Protein AF-A0A920U1N0-F1 (afdb_monomer)

Radius of gyration: 25.12 Å; Cα contacts (8 Å, |Δi|>4): 602; chains: 1; bounding box: 65×50×68 Å

Structure (mmCIF, N/CA/C/O backbone):
data_AF-A0A920U1N0-F1
#
_entry.id   AF-A0A920U1N0-F1
#
loop_
_atom_site.group_PDB
_atom_site.id
_atom_site.type_symbol
_atom_site.label_atom_id
_atom_site.label_alt_id
_atom_site.label_comp_id
_atom_site.label_asym_id
_atom_site.label_entity_id
_atom_site.label_seq_id
_atom_site.pdbx_PDB_ins_code
_atom_site.Cartn_x
_atom_site.Cartn_y
_atom_site.Cartn_z
_atom_site.occupancy
_atom_site.B_iso_or_equiv
_atom_site.auth_seq_id
_atom_site.auth_comp_id
_atom_site.auth_asym_id
_atom_site.auth_atom_id
_atom_site.pdbx_PDB_model_num
ATOM 1 N N . MET A 1 1 ? 31.551 3.836 5.271 1.00 22.98 1 MET A N 1
ATOM 2 C CA . MET A 1 1 ? 32.116 3.873 3.907 1.00 22.98 1 MET A CA 1
ATOM 3 C C . MET A 1 1 ? 30.976 4.252 2.974 1.00 22.98 1 MET A C 1
ATOM 5 O O . MET A 1 1 ? 30.045 3.476 2.859 1.00 22.98 1 MET A O 1
ATOM 9 N N . TYR A 1 2 ? 31.049 5.491 2.478 1.00 21.56 2 TYR A N 1
ATOM 10 C CA . TYR A 1 2 ? 30.170 6.267 1.584 1.00 21.56 2 TYR A CA 1
ATOM 11 C C . TYR A 1 2 ? 28.655 6.415 1.884 1.00 21.56 2 TYR A C 1
ATOM 13 O O . TYR A 1 2 ? 27.907 5.448 1.787 1.00 21.56 2 TYR A O 1
ATOM 21 N N . PRO A 1 3 ? 28.189 7.649 2.184 1.00 22.28 3 PRO A N 1
ATOM 22 C CA . PRO A 1 3 ? 26.777 8.017 2.223 1.00 22.28 3 PRO A CA 1
ATOM 23 C C . PRO A 1 3 ? 26.287 8.399 0.814 1.00 22.28 3 PRO A C 1
ATOM 25 O O . PRO A 1 3 ? 26.924 9.191 0.126 1.00 22.28 3 PRO A O 1
ATOM 28 N N . LEU A 1 4 ? 25.145 7.862 0.383 1.00 23.69 4 LEU A N 1
ATOM 29 C CA . LEU A 1 4 ? 24.446 8.288 -0.837 1.00 23.69 4 LEU A CA 1
ATOM 30 C C . LEU A 1 4 ? 23.406 9.359 -0.477 1.00 23.69 4 LEU A C 1
ATOM 32 O O . LEU A 1 4 ? 22.205 9.113 -0.466 1.00 23.69 4 LEU A O 1
ATOM 36 N N . TRP A 1 5 ? 23.903 10.552 -0.157 1.00 25.41 5 TRP A N 1
ATOM 37 C CA . TRP A 1 5 ? 23.148 11.803 -0.158 1.00 25.41 5 TRP A CA 1
ATOM 38 C C . TRP A 1 5 ? 23.970 12.796 -0.974 1.00 25.41 5 TRP A C 1
ATOM 40 O O . TRP A 1 5 ? 24.979 13.273 -0.477 1.00 25.41 5 TRP A O 1
ATOM 50 N N . ASP A 1 6 ? 23.607 12.968 -2.248 1.00 27.75 6 ASP A N 1
ATOM 51 C CA . ASP A 1 6 ? 23.764 14.197 -3.044 1.00 27.75 6 ASP A CA 1
ATOM 52 C C . ASP A 1 6 ? 23.535 13.885 -4.532 1.00 27.75 6 ASP A C 1
ATOM 54 O O . ASP A 1 6 ? 24.409 13.394 -5.244 1.00 27.75 6 ASP A O 1
ATOM 58 N N . MET A 1 7 ? 22.338 14.202 -5.032 1.00 25.94 7 MET A N 1
ATOM 59 C CA . MET A 1 7 ? 22.139 14.513 -6.449 1.00 25.94 7 MET A CA 1
ATOM 60 C C . MET A 1 7 ? 21.289 15.785 -6.562 1.00 25.94 7 MET A C 1
ATOM 62 O O . MET A 1 7 ? 20.195 15.832 -5.994 1.00 25.94 7 MET A O 1
ATOM 66 N N . PRO A 1 8 ? 21.751 16.817 -7.290 1.00 27.88 8 PRO A N 1
ATOM 67 C CA . PRO A 1 8 ? 21.021 18.063 -7.437 1.00 27.88 8 PRO A CA 1
ATOM 68 C C . PRO A 1 8 ? 19.911 17.945 -8.494 1.00 27.88 8 PRO A C 1
ATOM 70 O O . PRO A 1 8 ? 20.132 17.475 -9.607 1.00 27.88 8 PRO A O 1
ATOM 73 N N . LEU A 1 9 ? 18.730 18.448 -8.122 1.00 30.92 9 LEU A N 1
ATOM 74 C CA . LEU A 1 9 ? 17.694 19.048 -8.974 1.00 30.92 9 LEU A CA 1
ATOM 75 C C . LEU A 1 9 ? 17.160 18.208 -10.153 1.00 30.92 9 LEU A C 1
ATOM 77 O O . LEU A 1 9 ? 17.501 18.431 -11.312 1.00 30.92 9 LEU A O 1
ATOM 81 N N . CYS A 1 10 ? 16.152 17.377 -9.871 1.00 23.39 10 CYS A N 1
ATOM 82 C CA . CYS A 1 10 ? 15.079 17.107 -10.830 1.00 23.39 10 CYS A CA 1
ATOM 83 C C . CYS A 1 10 ? 13.791 17.750 -10.293 1.00 23.39 10 CYS A C 1
ATOM 85 O O . CYS A 1 10 ? 13.162 17.237 -9.369 1.00 23.39 10 CYS A O 1
ATOM 87 N N . SER A 1 11 ? 13.435 18.927 -10.808 1.00 23.97 11 SER A N 1
ATOM 88 C CA . SER A 1 11 ? 12.196 19.615 -10.449 1.00 23.97 11 SER A CA 1
ATOM 89 C C . SER A 1 11 ? 11.047 19.099 -11.314 1.00 23.97 11 SER A C 1
ATOM 91 O O . SER A 1 11 ? 10.898 19.457 -12.482 1.00 23.97 11 SER A O 1
ATOM 93 N N . ILE A 1 12 ? 10.195 18.260 -10.726 1.00 25.44 12 ILE A N 1
ATOM 94 C CA . ILE A 1 12 ? 8.864 17.986 -11.271 1.00 25.44 12 ILE A CA 1
ATOM 95 C C . ILE A 1 12 ? 8.019 19.237 -11.001 1.00 25.44 12 ILE A C 1
ATOM 97 O O . ILE A 1 12 ? 7.708 19.553 -9.853 1.00 25.44 12 ILE A O 1
ATOM 101 N N . ARG A 1 13 ? 7.681 19.994 -12.053 1.00 23.70 13 ARG A N 1
ATOM 102 C CA . ARG A 1 13 ? 6.724 21.104 -11.953 1.00 23.70 13 ARG A CA 1
ATOM 103 C C . ARG A 1 13 ? 5.315 20.534 -11.794 1.00 23.70 13 ARG A C 1
ATOM 105 O O . ARG A 1 13 ? 4.748 20.029 -12.759 1.00 23.70 13 ARG A O 1
ATOM 112 N N . TYR A 1 14 ? 4.744 20.664 -10.603 1.00 30.42 14 TYR A N 1
ATOM 113 C CA . TYR A 1 14 ? 3.292 20.641 -10.429 1.00 30.42 14 TYR A CA 1
ATOM 114 C C . TYR A 1 14 ? 2.694 21.947 -10.981 1.00 30.42 14 TYR A C 1
ATOM 116 O O . TYR A 1 14 ? 3.357 22.990 -10.910 1.00 30.42 14 TYR A O 1
ATOM 124 N N . PRO A 1 15 ? 1.461 21.941 -11.517 1.00 27.47 15 PRO A N 1
ATOM 125 C CA . PRO A 1 15 ? 0.737 23.178 -11.764 1.00 27.47 15 PRO A CA 1
ATOM 126 C C . PRO A 1 15 ? 0.539 23.885 -10.415 1.00 27.47 15 PRO A C 1
ATOM 128 O O . PRO A 1 15 ? -0.141 23.369 -9.539 1.00 27.47 15 PRO A O 1
ATOM 131 N N . ASN A 1 16 ? 1.177 25.047 -10.272 1.00 30.03 16 ASN A N 1
ATOM 132 C CA . ASN A 1 16 ? 1.065 26.013 -9.178 1.00 30.03 16 ASN A CA 1
ATOM 133 C C . ASN A 1 16 ? 1.380 25.515 -7.749 1.00 30.03 16 ASN A C 1
ATOM 135 O O . ASN A 1 16 ? 0.519 25.055 -7.010 1.00 30.03 16 ASN A O 1
ATOM 139 N N . GLY A 1 17 ? 2.610 25.803 -7.306 1.00 36.56 17 GLY A N 1
ATOM 140 C CA . GLY A 1 17 ? 2.783 26.523 -6.039 1.00 36.56 17 GLY A CA 1
ATOM 141 C C . GLY A 1 17 ? 2.987 25.753 -4.734 1.00 36.56 17 GLY A C 1
ATOM 142 O O . GLY A 1 17 ? 2.888 26.397 -3.702 1.00 36.56 17 GLY A O 1
ATOM 143 N N . ASN A 1 18 ? 3.330 24.460 -4.727 1.00 30.20 18 ASN A N 1
ATOM 144 C CA . ASN A 1 18 ? 3.700 23.765 -3.483 1.00 30.20 18 ASN A CA 1
ATOM 145 C C . ASN A 1 18 ? 5.052 23.049 -3.603 1.00 30.20 18 ASN A C 1
ATOM 147 O O . ASN A 1 18 ? 5.227 22.147 -4.422 1.00 30.20 18 ASN A O 1
ATOM 151 N N . VAL A 1 19 ? 6.011 23.462 -2.772 1.00 30.30 19 VAL A N 1
ATOM 152 C CA . VAL A 1 19 ? 7.320 22.818 -2.604 1.00 30.30 19 VAL A CA 1
ATOM 153 C C . VAL A 1 19 ? 7.201 21.882 -1.400 1.00 30.30 19 VAL A C 1
ATOM 155 O O . VAL A 1 19 ? 7.137 22.346 -0.266 1.00 30.30 19 VAL A O 1
ATOM 158 N N . ALA A 1 20 ? 7.103 20.572 -1.634 1.00 30.69 20 ALA A N 1
ATOM 159 C CA . ALA A 1 20 ? 7.048 19.580 -0.561 1.00 30.69 20 ALA A CA 1
ATOM 160 C C . ALA A 1 20 ? 8.470 19.224 -0.101 1.00 30.69 20 ALA A C 1
ATOM 162 O O . ALA A 1 20 ? 9.272 18.704 -0.879 1.00 30.69 20 ALA A O 1
ATOM 163 N N . GLY A 1 21 ? 8.776 19.532 1.160 1.00 26.77 21 GLY A N 1
ATOM 164 C CA . GLY A 1 21 ? 9.970 19.064 1.857 1.00 26.77 21 GLY A CA 1
ATOM 165 C C . GLY A 1 21 ? 9.864 17.589 2.260 1.00 26.77 21 GLY A C 1
ATOM 166 O O . GLY A 1 21 ? 8.771 17.065 2.438 1.00 26.77 21 GLY A O 1
ATOM 167 N N . THR A 1 22 ? 11.033 16.948 2.348 1.00 25.17 22 THR A N 1
ATOM 168 C CA . THR A 1 22 ? 11.394 15.755 3.144 1.00 25.17 22 THR A CA 1
ATOM 169 C C . THR A 1 22 ? 10.305 14.706 3.430 1.00 25.17 22 THR A C 1
ATOM 171 O O . THR A 1 22 ? 9.415 14.898 4.253 1.00 25.17 22 THR A O 1
ATOM 174 N N . TRP A 1 23 ? 10.459 13.532 2.810 1.00 25.02 23 TRP A N 1
ATOM 175 C CA . TRP A 1 23 ? 9.644 12.333 3.020 1.00 25.02 23 TRP A CA 1
ATOM 176 C C . TRP A 1 23 ? 9.827 11.735 4.425 1.00 25.02 23 TRP A C 1
ATOM 178 O O . TRP A 1 23 ? 10.652 10.845 4.626 1.00 25.02 23 TRP A O 1
ATOM 188 N N . GLU A 1 24 ? 9.009 12.165 5.382 1.00 25.23 24 GLU A N 1
ATOM 189 C CA . GLU A 1 24 ? 8.676 11.359 6.559 1.00 25.23 24 GLU A CA 1
ATOM 190 C C . GLU A 1 24 ? 7.444 10.494 6.257 1.00 25.23 24 GLU A C 1
ATOM 192 O O . GLU A 1 24 ? 6.467 10.936 5.646 1.00 25.23 24 GLU A O 1
ATOM 197 N N . GLN A 1 25 ? 7.526 9.216 6.631 1.00 29.45 25 GLN A N 1
ATOM 198 C CA . GLN A 1 25 ? 6.531 8.184 6.348 1.00 29.45 25 GLN A CA 1
ATOM 199 C C . GLN A 1 25 ? 5.195 8.478 7.043 1.00 29.45 25 GLN A C 1
ATOM 201 O O . GLN A 1 25 ? 4.987 8.087 8.189 1.00 29.45 25 GLN A O 1
ATOM 206 N N . HIS A 1 26 ? 4.251 9.074 6.319 1.00 26.41 26 HIS A N 1
ATOM 207 C CA . HIS A 1 26 ? 2.882 9.259 6.791 1.00 26.41 26 HIS A CA 1
ATOM 208 C C . HIS A 1 26 ? 1.937 8.297 6.065 1.00 26.41 26 HIS A C 1
ATOM 210 O O . HIS A 1 26 ? 1.809 8.303 4.842 1.00 26.41 26 HIS A O 1
ATOM 216 N N . THR A 1 27 ? 1.293 7.425 6.838 1.00 28.77 27 THR A N 1
ATOM 217 C CA . THR A 1 27 ? 0.170 6.607 6.371 1.00 28.77 27 THR A CA 1
ATOM 218 C C . THR A 1 27 ? -1.064 7.504 6.315 1.00 28.77 27 THR A C 1
ATOM 220 O O . THR A 1 27 ? -1.407 8.113 7.324 1.00 28.77 27 THR A O 1
ATOM 223 N N . ILE A 1 28 ? -1.723 7.611 5.159 1.00 27.20 28 ILE A N 1
ATOM 224 C CA . ILE A 1 28 ? -2.967 8.381 5.040 1.00 27.20 28 ILE A CA 1
ATOM 225 C C . ILE A 1 28 ? -4.114 7.520 5.582 1.00 27.20 28 ILE A C 1
ATOM 227 O O . ILE A 1 28 ? -4.428 6.460 5.036 1.00 27.20 28 ILE A O 1
ATOM 231 N N . VAL A 1 29 ? -4.737 7.980 6.665 1.00 32.91 29 VAL A N 1
ATOM 232 C CA . VAL A 1 29 ? -6.047 7.490 7.107 1.00 32.91 29 VAL A CA 1
ATOM 233 C C . VAL A 1 29 ? -7.075 8.167 6.206 1.00 32.91 29 VAL A C 1
ATOM 235 O O . VAL A 1 29 ? -7.223 9.387 6.242 1.00 32.91 29 VAL A O 1
ATOM 238 N N . VAL A 1 30 ? -7.727 7.395 5.338 1.00 32.94 30 VAL A N 1
ATOM 239 C CA . VAL A 1 30 ? -8.771 7.908 4.442 1.00 32.94 30 VAL A CA 1
ATOM 240 C C . VAL A 1 30 ? -10.109 7.535 5.057 1.00 32.94 30 VAL A C 1
ATOM 242 O O . VAL A 1 30 ? -10.365 6.366 5.339 1.00 32.94 30 VAL A O 1
ATOM 245 N N . GLN A 1 31 ? -10.954 8.536 5.275 1.00 39.22 31 GLN A N 1
ATOM 246 C CA . GLN A 1 31 ? -12.307 8.325 5.765 1.00 39.22 31 GLN A CA 1
ATOM 247 C C . GLN A 1 31 ? -13.154 7.649 4.683 1.00 39.22 31 GLN A C 1
ATOM 249 O O . GLN A 1 31 ? -13.202 8.105 3.540 1.00 39.22 31 GLN A O 1
ATOM 254 N N . ALA A 1 32 ? -13.841 6.582 5.066 1.00 40.16 32 ALA A N 1
ATOM 255 C CA . ALA A 1 32 ? -14.986 6.076 4.336 1.00 40.16 32 ALA A CA 1
ATOM 256 C C . ALA A 1 32 ? -16.206 6.908 4.773 1.00 40.16 32 ALA A C 1
ATOM 258 O O . ALA A 1 32 ? -16.481 6.998 5.964 1.00 40.16 32 ALA A O 1
ATOM 259 N N . GLN A 1 33 ? -16.867 7.589 3.837 1.00 38.50 33 GLN A N 1
ATOM 260 C CA . GLN A 1 33 ? -18.173 8.215 4.064 1.00 38.50 33 GLN A CA 1
ATOM 261 C C . GLN A 1 33 ? -19.115 7.711 2.974 1.00 38.50 33 GLN A C 1
ATOM 263 O O . GLN A 1 33 ? -18.921 8.008 1.788 1.00 38.50 33 GLN A O 1
ATOM 268 N N . ALA A 1 34 ? -20.123 6.941 3.369 1.00 38.28 34 ALA A N 1
ATOM 269 C CA . ALA A 1 34 ? -21.241 6.600 2.507 1.00 38.28 34 ALA A CA 1
ATOM 270 C C . ALA A 1 34 ? -21.983 7.878 2.070 1.00 38.28 34 ALA A C 1
ATOM 272 O O . ALA A 1 34 ? -22.343 8.726 2.883 1.00 38.28 34 ALA A O 1
ATOM 273 N N . THR A 1 35 ? -22.237 8.040 0.767 1.00 36.72 35 THR A N 1
ATOM 274 C CA . THR A 1 35 ? -23.023 9.175 0.219 1.00 36.72 35 THR A CA 1
ATOM 275 C C . THR A 1 35 ? -24.509 8.840 0.049 1.00 36.72 35 THR A C 1
ATOM 277 O O . THR A 1 35 ? -25.285 9.669 -0.428 1.00 36.72 35 THR A O 1
ATOM 280 N N . HIS A 1 36 ? -24.935 7.641 0.460 1.00 39.19 36 HIS A N 1
ATOM 281 C CA . HIS A 1 36 ? -26.328 7.215 0.388 1.00 39.19 36 HIS A CA 1
ATOM 282 C C . HIS A 1 36 ? -27.056 7.533 1.697 1.00 39.19 36 HIS A C 1
ATOM 284 O O . HIS A 1 36 ? -26.961 6.824 2.693 1.00 39.19 36 HIS A O 1
ATOM 290 N N . ILE A 1 37 ? -27.798 8.642 1.667 1.00 38.28 37 ILE A N 1
ATOM 291 C CA . ILE A 1 37 ? -28.648 9.134 2.754 1.00 38.28 37 ILE A CA 1
ATOM 292 C C . ILE A 1 37 ? -29.828 8.169 2.935 1.00 38.28 37 ILE A C 1
ATOM 294 O O . ILE A 1 37 ? -30.902 8.369 2.366 1.00 38.28 37 ILE A O 1
ATOM 298 N N . ASN A 1 38 ? -29.657 7.124 3.741 1.00 36.62 38 ASN A N 1
ATOM 299 C CA . ASN A 1 38 ? -30.796 6.422 4.317 1.00 36.62 38 ASN A CA 1
ATOM 300 C C . ASN A 1 38 ? -31.249 7.209 5.552 1.00 36.62 38 ASN A C 1
ATOM 302 O O . ASN A 1 38 ? -30.518 7.330 6.529 1.00 36.62 38 ASN A O 1
ATOM 306 N N . LYS A 1 39 ? -32.457 7.786 5.485 1.00 37.16 39 LYS A N 1
ATOM 307 C CA . LYS A 1 39 ? -33.121 8.505 6.586 1.00 37.16 39 LYS A CA 1
ATOM 308 C C . LYS A 1 39 ? -33.422 7.554 7.756 1.00 37.16 39 LYS A C 1
ATOM 310 O O . LYS A 1 39 ? -34.566 7.168 7.958 1.00 37.16 39 LYS A O 1
ATOM 315 N N . TRP A 1 40 ? -32.415 7.223 8.552 1.00 38.34 40 TRP A N 1
ATOM 316 C CA . TRP A 1 40 ? -32.583 6.649 9.886 1.00 38.34 40 TRP A CA 1
ATOM 317 C C . TRP A 1 40 ? -31.934 7.593 10.887 1.00 38.34 40 TRP A C 1
ATOM 319 O O . TRP A 1 40 ? -30.893 7.318 11.468 1.00 38.34 40 TRP A O 1
ATOM 329 N N . ARG A 1 41 ? -32.553 8.766 11.047 1.00 37.84 41 ARG A N 1
ATOM 330 C CA . ARG A 1 41 ? -32.231 9.690 12.131 1.00 37.84 41 ARG A CA 1
ATOM 331 C C . ARG A 1 41 ? -32.914 9.137 13.380 1.00 37.84 41 ARG A C 1
ATOM 333 O O . ARG A 1 41 ? -34.062 9.475 13.647 1.00 37.84 41 ARG A O 1
ATOM 340 N N . ILE A 1 42 ? -32.257 8.199 14.059 1.00 41.19 42 ILE A N 1
ATOM 341 C CA . ILE A 1 42 ? -32.677 7.785 15.396 1.00 41.19 42 ILE A CA 1
ATOM 342 C C . ILE A 1 42 ? -32.257 8.917 16.332 1.00 41.19 42 ILE A C 1
ATOM 344 O O . ILE A 1 42 ? -31.087 9.274 16.426 1.00 41.19 42 ILE A O 1
ATOM 348 N N . GLU A 1 43 ? -33.254 9.554 16.929 1.00 38.88 43 GLU A N 1
ATOM 349 C CA . GLU A 1 43 ? -33.105 10.578 17.952 1.00 38.88 43 GLU A CA 1
ATOM 350 C C . GLU A 1 43 ? -32.417 9.960 19.175 1.00 38.88 43 GLU A C 1
ATOM 352 O O . GLU A 1 43 ? -33.020 9.113 19.824 1.00 38.88 43 GLU A O 1
ATOM 357 N N . ASN A 1 44 ? -31.160 10.342 19.442 1.00 38.56 44 ASN A N 1
ATOM 358 C CA . ASN A 1 44 ? -30.507 10.345 20.763 1.00 38.56 44 ASN A CA 1
ATOM 359 C C . ASN A 1 44 ? -29.105 10.998 20.693 1.00 38.56 44 ASN A C 1
ATOM 361 O O . ASN A 1 44 ? -28.104 10.408 21.078 1.00 38.56 44 ASN A O 1
ATOM 365 N N . MET A 1 45 ? -29.015 12.268 20.275 1.00 45.41 45 MET A N 1
ATOM 366 C CA . MET A 1 45 ? -27.792 13.080 20.470 1.00 45.41 45 MET A CA 1
ATOM 367 C C . MET A 1 45 ? -27.630 13.547 21.937 1.00 45.41 45 MET A C 1
ATOM 369 O O . MET A 1 45 ? -27.332 14.713 22.190 1.00 45.41 45 MET A O 1
ATOM 373 N N . ALA A 1 46 ? -27.890 12.680 22.917 1.00 38.47 46 ALA A N 1
ATOM 374 C CA . ALA A 1 46 ? -27.905 13.054 24.329 1.00 38.47 46 ALA A CA 1
ATOM 375 C C . ALA A 1 46 ? -26.579 12.687 25.029 1.00 38.47 46 ALA A C 1
ATOM 377 O O . ALA A 1 46 ? -26.256 11.515 25.208 1.00 38.47 46 ALA A O 1
ATOM 378 N N . ASP A 1 47 ? -25.850 13.726 25.447 1.00 49.56 47 ASP A N 1
ATOM 379 C CA . ASP A 1 47 ? -24.970 13.761 26.626 1.00 49.56 47 ASP A CA 1
ATOM 380 C C . ASP A 1 47 ? -23.664 12.944 26.636 1.00 49.56 47 ASP A C 1
ATOM 382 O O . ASP A 1 47 ? -23.331 12.303 27.633 1.00 49.56 47 ASP A O 1
ATOM 386 N N . ARG A 1 48 ? -22.840 13.023 25.585 1.00 61.59 48 ARG A N 1
ATOM 387 C CA . ARG A 1 48 ? -21.415 12.656 25.714 1.00 61.59 48 ARG A CA 1
ATOM 388 C C . ARG A 1 48 ? -20.537 13.892 25.597 1.00 61.59 48 ARG A C 1
ATOM 390 O O . ARG A 1 48 ? -20.408 14.469 24.519 1.00 61.59 48 ARG A O 1
ATOM 397 N N . GLU A 1 49 ? -19.934 14.298 26.714 1.00 79.75 49 GLU A N 1
ATOM 398 C CA . GLU A 1 49 ? -18.897 15.327 26.693 1.00 79.75 49 GLU A CA 1
ATOM 399 C C . GLU A 1 49 ? -17.714 14.841 25.848 1.00 79.75 49 GLU A C 1
ATOM 401 O O . GLU A 1 49 ? -17.225 13.716 25.989 1.00 79.75 49 GLU A O 1
ATOM 406 N N . SER A 1 50 ? -17.273 15.692 24.922 1.00 89.69 50 SER A N 1
ATOM 407 C CA . SER A 1 50 ? -16.082 15.412 24.127 1.00 89.69 50 SER A CA 1
ATOM 408 C C . SER A 1 50 ? -14.844 15.461 25.013 1.00 89.69 50 SER A C 1
ATOM 410 O O . SER A 1 50 ? -14.690 16.396 25.802 1.00 89.69 50 SER A O 1
ATOM 412 N N . HIS A 1 51 ? -13.930 14.504 24.846 1.00 94.12 51 HIS A N 1
ATOM 413 C CA . HIS A 1 51 ? -12.658 14.547 25.570 1.00 94.12 51 HIS A CA 1
ATOM 414 C C . HIS A 1 51 ? -11.853 15.787 25.142 1.00 94.12 51 HIS A C 1
ATOM 416 O O . HIS A 1 51 ? -11.791 16.085 23.942 1.00 94.12 51 HIS A O 1
ATOM 422 N N . PRO A 1 52 ? -11.234 16.529 26.078 1.00 95.69 52 PRO A N 1
ATOM 423 C CA . PRO A 1 52 ? -10.360 17.638 25.726 1.00 95.69 52 PRO A CA 1
ATOM 424 C C . PRO A 1 52 ? -9.107 17.104 25.023 1.00 95.69 52 PRO A C 1
ATOM 426 O O . PRO A 1 52 ? -8.465 16.186 25.522 1.00 95.69 52 PRO A O 1
ATOM 429 N N . THR A 1 53 ? -8.752 17.689 23.876 1.00 97.69 53 THR A N 1
ATOM 430 C CA . THR A 1 53 ? -7.595 17.251 23.073 1.00 97.69 53 THR A CA 1
ATOM 431 C C . THR A 1 53 ? -6.636 18.391 22.695 1.00 97.69 53 THR A C 1
ATOM 433 O O . THR A 1 53 ? -6.421 18.636 21.504 1.00 97.69 53 THR A O 1
ATOM 436 N N . PRO A 1 54 ? -6.120 19.182 23.657 1.00 97.75 54 PRO A N 1
ATOM 437 C CA . PRO A 1 54 ? -5.341 20.384 23.358 1.00 97.75 54 PRO A CA 1
ATOM 438 C C . PRO A 1 54 ? -4.086 20.120 22.514 1.00 97.75 54 PRO A C 1
ATOM 440 O O . PRO A 1 54 ? -3.819 20.900 21.604 1.00 97.75 54 PRO A O 1
ATOM 443 N N . MET A 1 55 ? -3.341 19.035 22.748 1.00 98.06 55 MET A N 1
ATOM 444 C CA . MET A 1 55 ? -2.149 18.714 21.957 1.00 98.06 55 MET A CA 1
ATOM 445 C C . MET A 1 55 ? -2.514 18.255 20.545 1.00 98.06 55 MET A C 1
ATOM 447 O O . MET A 1 55 ? -1.847 18.642 19.585 1.00 98.06 55 MET A O 1
ATOM 451 N N . LEU A 1 56 ? -3.575 17.455 20.388 1.00 97.94 56 LEU A N 1
ATOM 452 C CA . LEU A 1 56 ? -4.032 17.033 19.061 1.00 97.94 56 LEU A CA 1
ATOM 453 C C . LEU A 1 56 ? -4.619 18.187 18.243 1.00 97.94 56 LEU A C 1
ATOM 455 O O . LEU A 1 56 ? -4.496 18.165 17.020 1.00 97.94 56 LEU A O 1
ATOM 459 N N . ASN A 1 57 ? -5.212 19.202 18.881 1.00 97.88 57 ASN A N 1
ATOM 460 C CA . ASN A 1 57 ? -5.741 20.383 18.186 1.00 97.88 57 ASN A CA 1
ATOM 461 C C . ASN A 1 57 ? -4.652 21.116 17.385 1.00 97.88 57 ASN A C 1
ATOM 463 O O . ASN A 1 57 ? -4.916 21.604 16.289 1.00 97.88 57 ASN A O 1
ATOM 467 N N . GLU A 1 58 ? -3.415 21.145 17.887 1.00 97.94 58 GLU A N 1
ATOM 468 C CA . GLU A 1 58 ? -2.285 21.762 17.181 1.00 97.94 58 GLU A CA 1
ATOM 469 C C . GLU A 1 58 ? -1.991 21.066 15.838 1.00 97.94 58 GLU A C 1
ATOM 471 O O . GLU A 1 58 ? -1.553 21.708 14.881 1.00 97.94 58 GLU A O 1
ATOM 476 N N . LEU A 1 59 ? -2.295 19.766 15.725 1.00 97.50 59 LEU A N 1
ATOM 477 C CA . LEU A 1 59 ? -2.088 18.962 14.511 1.00 97.50 59 LEU A CA 1
ATOM 478 C C . LEU A 1 59 ? -3.160 19.183 13.438 1.00 97.50 59 LEU A C 1
ATOM 480 O O . LEU A 1 59 ? -3.115 18.551 12.381 1.00 97.50 59 LEU A O 1
ATOM 484 N N . GLU A 1 60 ? -4.149 20.032 13.698 1.00 97.12 60 GLU A N 1
ATOM 485 C CA . GLU A 1 60 ? -5.115 20.476 12.688 1.00 97.12 60 GLU A CA 1
ATOM 486 C C . GLU A 1 60 ? -4.601 21.670 11.884 1.00 97.12 60 GLU A C 1
ATOM 488 O O . GLU A 1 60 ? -5.149 22.001 10.833 1.00 97.12 60 GLU A O 1
ATOM 493 N N . THR A 1 61 ? -3.539 22.316 12.366 1.00 94.69 61 THR A N 1
ATOM 494 C CA . THR A 1 61 ? -2.923 23.451 11.688 1.00 94.69 61 THR A CA 1
ATOM 495 C C . THR A 1 61 ? -1.974 22.997 10.572 1.00 94.69 61 THR A C 1
ATOM 497 O O . THR A 1 61 ? -1.431 21.893 10.579 1.00 94.69 61 THR A O 1
ATOM 500 N N . GLY A 1 62 ? -1.746 23.880 9.597 1.00 95.56 62 GLY A N 1
ATOM 501 C CA . GLY A 1 62 ? -0.835 23.636 8.478 1.00 95.56 62 GLY A CA 1
ATOM 502 C C . GLY A 1 62 ? -1.517 23.122 7.201 1.00 95.56 62 GLY A C 1
ATOM 503 O O . GLY A 1 62 ? -2.729 22.926 7.161 1.00 95.56 62 GLY A O 1
ATOM 504 N N . PRO A 1 63 ? -0.749 22.966 6.107 1.00 95.62 63 PRO A N 1
ATOM 505 C CA . PRO A 1 63 ? -1.308 22.679 4.783 1.00 95.62 63 PRO A CA 1
ATOM 506 C C . PRO A 1 63 ? -1.558 21.186 4.511 1.00 95.62 63 PRO A C 1
ATOM 508 O O . PRO A 1 63 ? -2.204 20.853 3.517 1.00 95.62 63 PRO A O 1
ATOM 511 N N . TRP A 1 64 ? -1.015 20.277 5.329 1.00 94.88 64 TRP A N 1
ATOM 512 C CA . TRP A 1 64 ? -1.181 18.836 5.128 1.00 94.88 64 TRP A CA 1
ATOM 513 C C . TRP A 1 64 ? -2.547 18.365 5.653 1.00 94.88 64 TRP A C 1
ATOM 515 O O . TRP A 1 64 ? -2.946 18.803 6.731 1.00 94.88 64 TRP A O 1
ATOM 525 N N . PRO A 1 65 ? -3.264 17.457 4.957 1.00 94.06 65 PRO A N 1
ATOM 526 C CA . PRO A 1 65 ? -4.538 16.934 5.443 1.00 94.06 65 PRO A CA 1
ATOM 527 C C . PRO A 1 65 ? -4.399 16.298 6.832 1.00 94.06 65 PRO A C 1
ATOM 529 O O . PRO A 1 65 ? -3.738 15.268 6.994 1.00 94.06 65 PRO A O 1
ATOM 532 N N . SER A 1 66 ? -5.026 16.912 7.835 1.00 96.62 66 SER A N 1
ATOM 533 C CA . SER A 1 66 ? -4.927 16.453 9.218 1.00 96.62 66 SER A CA 1
ATOM 534 C C . SER A 1 66 ? -5.765 15.200 9.456 1.00 96.62 66 SER A C 1
ATOM 536 O O . SER A 1 66 ? -6.975 15.173 9.213 1.00 96.62 66 SER A O 1
ATOM 538 N N . PHE A 1 67 ? -5.127 14.162 9.997 1.00 95.88 67 PHE A N 1
ATOM 539 C CA . PHE A 1 67 ? -5.841 12.973 10.452 1.00 95.88 67 PHE A CA 1
ATOM 540 C C . PHE A 1 67 ? -6.727 13.283 11.671 1.00 95.88 67 PHE A C 1
ATOM 542 O O . PHE A 1 67 ? -7.781 12.667 11.812 1.00 95.88 67 PHE A O 1
ATOM 549 N N . VAL A 1 68 ? -6.349 14.258 12.512 1.00 97.62 68 VAL A N 1
ATOM 550 C CA . VAL A 1 68 ? -7.143 14.679 13.678 1.00 97.62 68 VAL A CA 1
ATOM 551 C C . VAL A 1 68 ? -8.466 15.272 13.216 1.00 97.62 68 VAL A C 1
ATOM 553 O O . VAL A 1 68 ? -9.512 14.826 13.680 1.00 97.62 68 VAL A O 1
ATOM 556 N N . SER A 1 69 ? -8.445 16.182 12.237 1.00 96.12 69 SER A N 1
ATOM 557 C CA . SER A 1 69 ? -9.676 16.744 11.670 1.00 96.12 69 SER A CA 1
ATOM 558 C C . SER A 1 69 ? -10.569 15.666 11.045 1.00 96.12 69 SER A C 1
ATOM 560 O O . SER A 1 69 ? -11.790 15.727 11.162 1.00 96.12 69 SER A O 1
ATOM 562 N N . GLY A 1 70 ? -9.982 14.634 10.424 1.00 94.88 70 GLY A N 1
ATOM 563 C CA . GLY A 1 70 ? -10.730 13.481 9.912 1.00 94.88 70 GLY A CA 1
ATOM 564 C C . GLY A 1 70 ? -11.434 12.669 11.008 1.00 94.88 70 GLY A C 1
ATOM 565 O O . GLY A 1 70 ? -12.610 12.340 10.862 1.00 94.88 70 GLY A O 1
ATOM 566 N N . ILE A 1 71 ? -10.748 12.376 12.119 1.00 96.56 71 ILE A N 1
ATOM 567 C CA . ILE A 1 71 ? -11.343 11.645 13.253 1.00 96.56 71 ILE A CA 1
ATOM 568 C C . ILE A 1 71 ? -12.392 12.513 13.964 1.00 96.56 71 ILE A C 1
ATOM 570 O O . ILE A 1 71 ? -13.462 12.014 14.301 1.00 96.56 71 ILE A O 1
ATOM 574 N N . LYS A 1 72 ? -12.140 13.816 14.135 1.00 96.56 72 LYS A N 1
ATOM 575 C CA . LYS A 1 72 ? -13.123 14.755 14.697 1.00 96.56 72 LYS A CA 1
ATOM 576 C C . LYS A 1 72 ? -14.377 14.853 13.845 1.00 96.56 72 LYS A C 1
ATOM 578 O O . LYS A 1 72 ? -15.469 14.804 14.386 1.00 96.56 72 LYS A O 1
ATOM 583 N N . ARG A 1 73 ? -14.252 14.868 12.516 1.00 95.06 73 ARG A N 1
ATOM 584 C CA . ARG A 1 73 ? -15.419 14.806 11.625 1.00 95.06 73 ARG A CA 1
ATOM 585 C C . ARG A 1 73 ? -16.246 13.534 11.842 1.00 95.06 73 ARG A C 1
ATOM 587 O O . ARG A 1 73 ? -17.469 13.608 11.848 1.00 95.06 73 ARG A O 1
ATOM 594 N N . LEU A 1 74 ? -15.611 12.375 12.049 1.00 93.19 74 LEU A N 1
ATOM 595 C CA . LEU A 1 74 ? -16.334 11.148 12.422 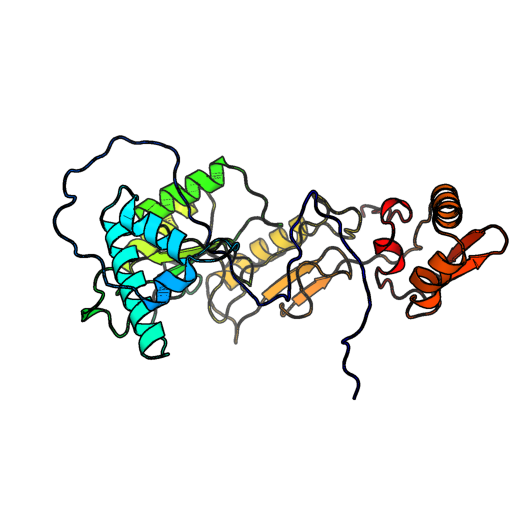1.00 93.19 74 LEU A CA 1
ATOM 596 C C . LEU A 1 74 ? -17.002 11.262 13.799 1.00 93.19 74 LEU A C 1
ATOM 598 O O . LEU A 1 74 ? -18.124 10.803 13.961 1.00 93.19 74 LEU A O 1
ATOM 602 N N . ARG A 1 75 ? -16.343 11.889 14.774 1.00 95.06 75 ARG A N 1
ATOM 603 C CA . ARG A 1 75 ? -16.916 12.146 16.102 1.00 95.06 75 ARG A CA 1
ATOM 604 C C . ARG A 1 75 ? -18.132 13.080 16.044 1.00 95.06 75 ARG A C 1
ATOM 606 O O . ARG A 1 75 ? -19.126 12.822 16.713 1.00 95.06 75 ARG A O 1
ATOM 613 N N . ASP A 1 76 ? -18.036 14.152 15.263 1.00 94.19 76 ASP A N 1
ATOM 614 C CA . ASP A 1 76 ? -18.944 15.299 15.339 1.00 94.19 76 ASP A CA 1
ATOM 615 C C . ASP A 1 76 ? -20.101 15.215 14.331 1.00 94.19 76 ASP A C 1
ATOM 617 O O . ASP A 1 76 ? -21.203 15.681 14.616 1.00 94.19 76 ASP A O 1
ATOM 621 N N . GLU A 1 77 ? -19.873 14.626 13.152 1.00 93.56 77 GLU A N 1
ATOM 622 C CA . GLU A 1 77 ? -20.813 14.694 12.022 1.00 93.56 77 GLU A CA 1
ATOM 623 C C . GLU A 1 77 ? -21.377 13.335 11.588 1.00 93.56 77 GLU A C 1
ATOM 625 O O . GLU A 1 77 ? -22.314 13.288 10.785 1.00 93.56 77 GLU A O 1
ATOM 630 N N . HIS A 1 78 ? -20.816 12.218 12.060 1.00 91.69 78 HIS A N 1
ATOM 631 C CA . HIS A 1 78 ? -21.289 10.904 11.636 1.00 91.69 78 HIS A CA 1
ATOM 632 C C . HIS A 1 78 ? -22.677 10.594 12.230 1.00 91.69 78 HIS A C 1
ATOM 634 O O . HIS A 1 78 ? -23.038 11.053 13.312 1.00 91.69 78 HIS A O 1
ATOM 640 N N . GLN A 1 79 ? -23.495 9.848 11.480 1.00 89.56 79 GLN A N 1
ATOM 641 C CA . GLN A 1 79 ? -24.917 9.641 11.797 1.00 89.56 79 GLN A CA 1
ATOM 642 C C . GLN A 1 79 ? -25.166 8.559 12.856 1.00 89.56 79 GLN A C 1
ATOM 644 O O . GLN A 1 79 ? -26.264 8.475 13.395 1.00 89.56 79 GLN A O 1
ATOM 649 N N . GLN A 1 80 ? -24.178 7.699 13.109 1.00 88.38 80 GLN A N 1
ATOM 650 C CA . GLN A 1 80 ? -24.285 6.596 14.063 1.00 88.38 80 GLN A CA 1
ATOM 651 C C . GLN A 1 80 ? -23.537 6.907 15.361 1.00 88.38 80 GLN A C 1
ATOM 653 O O . GLN A 1 80 ? -22.307 6.911 15.360 1.00 88.38 80 GLN A O 1
ATOM 658 N N . ASP A 1 81 ? -24.258 7.003 16.479 1.00 89.81 81 ASP A N 1
ATOM 659 C CA . ASP A 1 81 ? -23.692 7.311 17.804 1.00 89.81 81 ASP A CA 1
ATOM 660 C C . ASP A 1 81 ? -22.541 6.381 18.217 1.00 89.81 81 ASP A C 1
ATOM 662 O O . ASP A 1 81 ? -21.592 6.804 18.876 1.00 89.81 81 ASP A O 1
ATOM 666 N N . ARG A 1 82 ? -22.584 5.114 17.784 1.00 92.75 82 ARG A N 1
ATOM 667 C CA . ARG A 1 82 ? -21.511 4.134 18.008 1.00 92.75 82 ARG A CA 1
ATOM 668 C C . ARG A 1 82 ? -20.184 4.592 17.400 1.00 92.75 82 ARG A C 1
ATOM 670 O O . ARG A 1 82 ? -19.149 4.497 18.051 1.00 92.75 82 ARG A O 1
ATOM 677 N N . VAL A 1 83 ? -20.204 5.072 16.157 1.00 94.56 83 VAL A N 1
ATOM 678 C CA . VAL A 1 83 ? -19.006 5.572 15.465 1.00 94.56 83 VAL A CA 1
ATOM 679 C C . VAL A 1 83 ? -18.510 6.846 16.141 1.00 94.56 83 VAL A C 1
ATOM 681 O O . VAL A 1 83 ? -17.315 6.965 16.411 1.00 94.56 83 VAL A O 1
ATOM 684 N N . ASN A 1 84 ? -19.430 7.745 16.497 1.00 95.00 84 ASN A N 1
ATOM 685 C CA . ASN A 1 84 ? -19.106 9.002 17.161 1.00 95.00 84 ASN A CA 1
ATOM 686 C C . ASN A 1 84 ? -18.433 8.751 18.521 1.00 95.00 84 ASN A C 1
ATOM 688 O O . ASN A 1 84 ? -17.401 9.348 18.822 1.00 95.00 84 ASN A O 1
ATOM 692 N N . GLY A 1 85 ? -18.975 7.818 19.312 1.00 95.19 85 GLY A N 1
ATOM 693 C CA . GLY A 1 85 ? -18.429 7.399 20.604 1.00 95.19 85 GLY A CA 1
ATOM 694 C C . GLY A 1 85 ? -17.036 6.789 20.496 1.00 95.19 85 GLY A C 1
ATOM 695 O O . GLY A 1 85 ? -16.111 7.237 21.171 1.00 95.19 85 GLY A O 1
ATOM 696 N N . VAL A 1 86 ? -16.848 5.840 19.572 1.00 96.25 86 VAL A N 1
ATOM 697 C CA . VAL A 1 86 ? -15.532 5.233 19.312 1.00 96.25 86 VAL A CA 1
ATOM 698 C C . VAL A 1 86 ? -14.508 6.291 18.889 1.00 96.25 86 VAL A C 1
ATOM 700 O O . VAL A 1 86 ? -13.371 6.255 19.355 1.00 96.25 86 VAL A O 1
ATOM 703 N N . ALA A 1 87 ? -14.888 7.239 18.028 1.00 97.06 87 ALA A N 1
ATOM 704 C CA . ALA A 1 87 ? -14.007 8.323 17.598 1.00 97.06 87 ALA A CA 1
ATOM 705 C C . ALA A 1 87 ? -13.671 9.295 18.743 1.00 97.06 87 ALA A C 1
ATOM 707 O O . ALA A 1 87 ? -12.519 9.717 18.853 1.00 97.06 87 ALA A O 1
ATOM 708 N N . ASN A 1 88 ? -14.638 9.617 19.613 1.00 97.44 88 ASN A N 1
ATOM 709 C CA . ASN A 1 88 ? -14.414 10.440 20.803 1.00 97.44 88 ASN A CA 1
ATOM 710 C C . ASN A 1 88 ? -13.390 9.791 21.739 1.00 97.44 88 ASN A C 1
ATOM 712 O O . ASN A 1 88 ? -12.372 10.398 22.065 1.00 97.44 88 ASN A O 1
ATOM 716 N N . ASP A 1 89 ? -13.634 8.542 22.125 1.00 97.69 89 ASP A N 1
ATOM 717 C CA . ASP A 1 89 ? -12.787 7.802 23.059 1.00 97.69 89 ASP A CA 1
ATOM 718 C C . ASP A 1 89 ? -11.395 7.523 22.482 1.00 97.69 89 ASP A C 1
ATOM 720 O O . ASP A 1 89 ? -10.394 7.633 23.191 1.00 97.69 89 ASP A O 1
ATOM 724 N N . LEU A 1 90 ? -11.302 7.267 21.173 1.00 97.88 90 LEU A N 1
ATOM 725 C CA . LEU A 1 90 ? -10.020 7.150 20.485 1.00 97.88 90 LEU A CA 1
ATOM 726 C C . LEU A 1 90 ? -9.218 8.455 20.547 1.00 97.88 90 LEU A C 1
ATOM 728 O O . LEU A 1 90 ? -8.011 8.406 20.776 1.00 97.88 90 LEU A O 1
ATOM 732 N N . LEU A 1 91 ? -9.864 9.605 20.332 1.00 98.25 91 LEU A N 1
ATOM 733 C CA . LEU A 1 91 ? -9.224 10.917 20.439 1.00 98.25 91 LEU A CA 1
ATOM 734 C C . LEU A 1 91 ? -8.758 11.194 21.870 1.00 98.25 91 LEU A C 1
ATOM 736 O O . LEU A 1 91 ? -7.621 11.622 22.052 1.00 98.25 91 LEU A O 1
ATOM 740 N N . GLY A 1 92 ? -9.585 10.889 22.872 1.00 97.94 92 GLY A N 1
ATOM 741 C CA . GLY A 1 92 ? -9.216 11.021 24.283 1.00 97.94 92 GLY A CA 1
ATOM 742 C C . GLY A 1 92 ? -8.021 10.141 24.659 1.00 97.94 92 GLY A C 1
ATOM 743 O O . GLY A 1 92 ? -7.052 10.617 25.250 1.00 97.94 92 GLY A O 1
ATOM 744 N N . GLN A 1 93 ? -8.026 8.873 24.243 1.00 98.00 93 GLN A N 1
ATOM 745 C CA . GLN A 1 93 ? -6.897 7.976 24.480 1.00 98.00 93 GLN A CA 1
ATOM 746 C C . GLN A 1 93 ? -5.639 8.424 23.726 1.00 98.00 93 GLN A C 1
ATOM 748 O O . GLN A 1 93 ? -4.528 8.296 24.246 1.00 98.00 93 GLN A O 1
ATOM 753 N N . LEU A 1 94 ? -5.785 8.926 22.498 1.00 98.12 94 LEU A N 1
ATOM 754 C CA . LEU A 1 94 ? -4.658 9.418 21.718 1.00 98.12 94 LEU A CA 1
ATOM 755 C C . LEU A 1 94 ? -4.053 10.678 22.350 1.00 98.12 94 LEU A C 1
ATOM 757 O O . LEU A 1 94 ? -2.832 10.763 22.438 1.00 98.12 94 LEU A O 1
ATOM 761 N N . GLU A 1 95 ? -4.872 11.604 22.848 1.00 98.38 95 GLU A N 1
ATOM 762 C CA . GLU A 1 95 ? -4.401 12.751 23.631 1.00 98.38 95 GLU A CA 1
ATOM 763 C C . GLU A 1 95 ? -3.637 12.274 24.872 1.00 98.38 95 GLU A C 1
ATOM 765 O O . GLU A 1 95 ? -2.493 12.672 25.084 1.00 98.38 95 GLU A O 1
ATOM 770 N N . HIS A 1 96 ? -4.194 11.321 25.625 1.00 97.50 96 HIS A N 1
ATOM 771 C CA . HIS A 1 96 ? -3.516 10.736 26.784 1.00 97.50 96 HIS A CA 1
ATOM 772 C C . HIS A 1 96 ? -2.159 10.100 26.418 1.00 97.50 96 HIS A C 1
ATOM 774 O O . HIS A 1 96 ? -1.172 10.179 27.161 1.00 97.50 96 HIS A O 1
ATOM 780 N N . SER A 1 97 ? -2.070 9.491 25.233 1.00 98.19 97 SER A N 1
ATOM 781 C CA . SER A 1 97 ? -0.812 9.004 24.664 1.00 98.19 97 SER A CA 1
ATOM 782 C C . SER A 1 97 ? 0.177 10.131 24.338 1.00 98.19 97 SER A C 1
ATOM 784 O O . SER A 1 97 ? 1.379 9.932 24.524 1.00 98.19 97 SER A O 1
ATOM 786 N N . TYR A 1 98 ? -0.285 11.298 23.883 1.00 97.88 98 TYR A N 1
ATOM 787 C CA . TYR A 1 98 ? 0.558 12.474 23.629 1.00 97.88 98 TYR A CA 1
ATOM 788 C C . TYR A 1 98 ? 1.097 13.079 24.931 1.00 97.88 98 TYR A C 1
ATOM 790 O O . TYR A 1 98 ? 2.297 13.351 25.028 1.00 97.88 98 TYR A O 1
ATOM 798 N N . GLU A 1 99 ? 0.247 13.207 25.949 1.00 97.75 99 GLU A N 1
ATOM 799 C CA . GLU A 1 99 ? 0.614 13.736 27.266 1.00 97.75 99 GLU A CA 1
ATOM 800 C C . GLU A 1 99 ? 1.684 12.873 27.945 1.00 97.75 99 GLU A C 1
ATOM 802 O O . GLU A 1 99 ? 2.685 13.371 28.465 1.00 97.75 99 GLU A O 1
ATOM 807 N N . THR A 1 100 ? 1.495 11.553 27.918 1.00 97.44 100 THR A N 1
ATOM 808 C CA . THR A 1 100 ? 2.355 10.609 28.650 1.00 97.44 100 THR A CA 1
ATOM 809 C C . THR A 1 100 ? 3.483 10.019 27.806 1.00 97.44 100 THR A C 1
ATOM 811 O O . THR A 1 100 ? 4.397 9.394 28.355 1.00 97.44 100 THR A O 1
ATOM 814 N N . ARG A 1 101 ? 3.446 10.218 26.480 1.00 96.88 101 A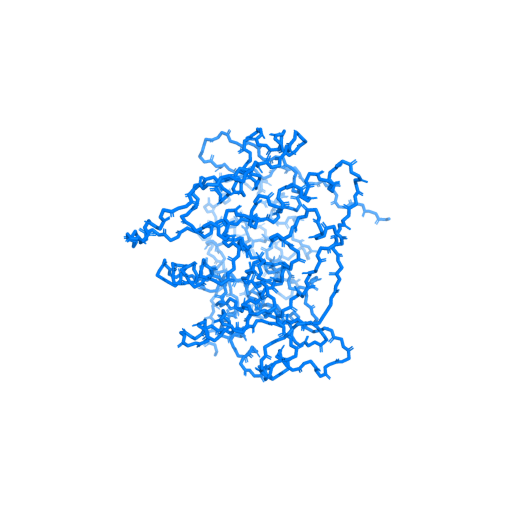RG A N 1
ATOM 815 C CA . ARG A 1 101 ? 4.411 9.697 25.494 1.00 96.88 101 ARG A CA 1
ATOM 816 C C . ARG A 1 101 ? 4.513 8.169 25.508 1.00 96.88 101 ARG A C 1
ATOM 818 O O . ARG A 1 101 ? 5.601 7.604 25.385 1.00 96.88 101 ARG A O 1
ATOM 825 N N . LYS A 1 102 ? 3.373 7.492 25.673 1.00 95.56 102 LYS A N 1
ATOM 826 C CA . LYS A 1 102 ? 3.254 6.026 25.716 1.00 95.56 102 LYS A CA 1
ATOM 827 C C . LYS A 1 102 ? 2.098 5.538 24.852 1.00 95.56 102 LYS A C 1
ATOM 829 O O . LYS A 1 102 ? 1.085 6.214 24.712 1.00 95.56 102 LYS A O 1
ATOM 834 N N . GLY A 1 103 ? 2.238 4.338 24.291 1.00 94.75 103 GLY A N 1
ATOM 835 C CA . GLY A 1 103 ? 1.142 3.644 23.614 1.00 94.75 103 GLY A CA 1
ATOM 836 C C . GLY A 1 103 ? 0.376 2.750 24.587 1.00 94.75 103 GLY A C 1
ATOM 837 O O . GLY A 1 103 ? 0.981 1.863 25.177 1.00 94.75 103 GLY A O 1
ATOM 838 N N . TYR A 1 104 ? -0.938 2.947 24.708 1.00 96.62 104 TYR A N 1
ATOM 839 C CA . TYR A 1 104 ? -1.807 2.199 25.633 1.00 96.62 104 TYR A CA 1
ATOM 840 C C . TYR A 1 104 ? -2.597 1.085 24.949 1.00 96.62 104 TYR A C 1
ATOM 842 O O . TYR A 1 104 ? -3.824 1.002 25.043 1.00 96.62 104 TYR A O 1
ATOM 850 N N . TRP A 1 105 ? -1.892 0.231 24.217 1.00 97.44 105 TRP A N 1
ATOM 851 C CA . TRP A 1 105 ? -2.511 -0.849 23.461 1.00 97.44 105 TRP A CA 1
ATOM 852 C C . TRP A 1 105 ? -1.827 -2.174 23.752 1.00 97.44 105 TRP A C 1
ATOM 854 O O . TRP A 1 105 ? -0.648 -2.350 23.447 1.00 97.44 105 TRP A O 1
ATOM 864 N N . LYS A 1 106 ? -2.601 -3.147 24.229 1.00 95.56 106 LYS A N 1
ATOM 865 C CA . LYS A 1 106 ? -2.151 -4.532 24.374 1.00 95.56 106 LYS A CA 1
ATOM 866 C C . LYS A 1 106 ? -2.639 -5.397 23.216 1.00 95.56 106 LYS A C 1
ATOM 868 O O . LYS A 1 106 ? -3.667 -5.135 22.583 1.00 95.56 106 LYS A O 1
ATOM 873 N N . GLY A 1 107 ? -1.867 -6.439 22.921 1.00 93.81 107 GLY A N 1
ATOM 874 C CA . GLY A 1 107 ? -2.281 -7.494 22.001 1.00 93.81 107 GLY A CA 1
ATOM 875 C C . GLY A 1 107 ? -3.281 -8.460 22.631 1.00 93.81 107 GLY A C 1
ATOM 876 O O . GLY A 1 107 ? -3.569 -8.394 23.823 1.00 93.81 107 GLY A O 1
ATOM 877 N N . GLY A 1 108 ? -3.783 -9.378 21.814 1.00 92.69 108 GLY A N 1
ATOM 878 C CA . GLY A 1 108 ? -4.606 -10.499 22.254 1.00 92.69 108 GLY A CA 1
ATOM 879 C C . GLY A 1 108 ? -4.829 -11.478 21.108 1.00 92.69 108 GLY A C 1
ATOM 880 O O . GLY A 1 108 ? -4.023 -11.524 20.176 1.00 92.69 108 GLY A O 1
ATOM 881 N N . THR A 1 109 ? -5.928 -12.225 21.158 1.00 92.75 109 THR A N 1
ATOM 882 C CA . THR A 1 109 ? -6.281 -13.216 20.137 1.00 92.75 109 THR A CA 1
ATOM 883 C C . THR A 1 109 ? -7.749 -13.056 19.773 1.00 92.75 109 THR A C 1
ATOM 885 O O . THR A 1 109 ? -8.608 -13.192 20.634 1.00 92.75 109 THR A O 1
ATOM 888 N N . VAL A 1 110 ? -8.013 -12.745 18.504 1.00 95.88 110 VAL A N 1
ATOM 889 C CA . VAL A 1 110 ? -9.346 -12.674 17.893 1.00 95.88 110 VAL A CA 1
ATOM 890 C C . VAL A 1 110 ? -9.197 -13.157 16.456 1.00 95.88 110 VAL A C 1
ATOM 892 O O . VAL A 1 110 ? -8.222 -12.802 15.787 1.00 95.88 110 VAL A O 1
ATOM 895 N N . SER A 1 111 ? -10.139 -13.969 15.998 1.00 95.38 111 SER A N 1
ATOM 896 C CA . SER A 1 111 ? -10.185 -14.530 14.651 1.00 95.38 111 SER A CA 1
ATOM 897 C C . SER A 1 111 ? -11.638 -14.722 14.223 1.00 95.38 111 SER A C 1
ATOM 899 O O . SER A 1 111 ? -12.543 -14.642 15.051 1.00 95.38 111 SER A O 1
ATOM 901 N N . VAL A 1 112 ? -11.841 -15.012 12.942 1.00 97.06 112 VAL A N 1
ATOM 902 C CA . VAL A 1 112 ? -13.128 -15.452 12.387 1.00 97.06 112 VAL A CA 1
ATOM 903 C C . VAL A 1 112 ? -13.133 -16.965 12.213 1.00 97.06 112 VAL A C 1
ATOM 905 O O . VAL A 1 112 ? -12.072 -17.593 12.144 1.00 97.06 112 VAL A O 1
ATOM 908 N N . TYR A 1 113 ? -14.314 -17.571 12.148 1.00 96.69 113 TYR A N 1
ATOM 909 C CA . TYR A 1 113 ? -14.431 -19.010 11.949 1.00 96.69 113 TYR A CA 1
ATOM 910 C C . TYR A 1 113 ? -13.711 -19.462 10.675 1.00 96.69 113 TYR A C 1
ATOM 912 O O . TYR A 1 113 ? -13.828 -18.865 9.610 1.00 96.69 113 TYR A O 1
ATOM 920 N N . GLY A 1 114 ? -12.944 -20.544 10.804 1.00 94.88 114 GLY A N 1
ATOM 921 C CA . GLY A 1 114 ? -12.194 -21.145 9.704 1.00 94.88 114 GLY A CA 1
ATOM 922 C C . GLY A 1 114 ? -10.806 -20.551 9.458 1.00 94.88 114 GLY A C 1
ATOM 923 O O . GLY A 1 114 ? -9.997 -21.247 8.835 1.00 94.88 114 GLY A O 1
ATOM 924 N N . TYR A 1 115 ? -10.503 -19.346 9.960 1.00 96.88 115 TYR A N 1
ATOM 925 C CA . TYR A 1 115 ? -9.220 -18.661 9.758 1.00 96.88 115 TYR A CA 1
ATOM 926 C C . TYR A 1 115 ? -8.452 -18.463 11.070 1.00 96.88 115 TYR A C 1
ATOM 928 O O . TYR A 1 115 ? -9.020 -18.175 12.118 1.00 96.88 115 TYR A O 1
ATOM 936 N N . GLY A 1 116 ? -7.126 -18.579 10.999 1.00 93.94 116 GLY A N 1
ATOM 937 C CA . GLY A 1 116 ? -6.201 -18.270 12.095 1.00 93.94 116 GLY A CA 1
ATOM 938 C C . GLY A 1 116 ? -5.443 -16.949 11.913 1.00 93.94 116 GLY A C 1
ATOM 939 O O . GLY A 1 116 ? -4.616 -16.599 12.754 1.00 93.94 116 GLY A O 1
ATOM 940 N N . GLY A 1 117 ? -5.685 -16.229 10.813 1.00 90.94 117 GLY A N 1
ATOM 941 C CA . GLY A 1 117 ? -5.023 -14.973 10.462 1.00 90.94 117 GLY A CA 1
ATOM 942 C C . GLY A 1 117 ? -5.987 -13.901 9.941 1.00 90.94 117 GLY A C 1
ATOM 943 O O . GLY A 1 117 ? -7.188 -14.111 9.836 1.00 90.94 117 GLY A O 1
ATOM 944 N N . GLY A 1 118 ? -5.440 -12.724 9.631 1.00 94.38 118 GLY A N 1
ATOM 945 C CA . GLY A 1 118 ? -6.160 -11.597 9.016 1.00 94.38 118 GLY A CA 1
ATOM 946 C C . GLY A 1 118 ? -6.639 -10.500 9.966 1.00 94.38 118 GLY A C 1
ATOM 947 O O . GLY A 1 118 ? -6.815 -9.359 9.537 1.00 94.38 118 GLY A O 1
ATOM 948 N N . ILE A 1 119 ? -6.721 -10.779 11.268 1.00 97.38 119 ILE A N 1
ATOM 949 C CA . ILE A 1 119 ? -7.111 -9.795 12.286 1.00 97.38 119 ILE A CA 1
ATOM 950 C C . ILE A 1 119 ? -5.917 -9.458 13.181 1.00 97.38 119 ILE A C 1
ATOM 952 O O . ILE A 1 119 ? -5.173 -10.333 13.621 1.00 97.38 119 ILE A O 1
ATOM 956 N N . ILE A 1 120 ? -5.718 -8.165 13.448 1.00 97.44 120 ILE A N 1
ATOM 957 C CA . ILE A 1 120 ? -4.787 -7.673 14.466 1.00 97.44 120 ILE A CA 1
ATOM 958 C C . ILE A 1 120 ? -5.605 -7.202 15.671 1.00 97.44 120 ILE A C 1
ATOM 960 O O . ILE A 1 120 ? -6.093 -6.067 15.670 1.00 97.44 120 ILE A O 1
ATOM 964 N N . PRO A 1 121 ? -5.764 -8.044 16.703 1.00 97.31 121 PRO A N 1
ATOM 965 C CA . PRO A 1 121 ? -6.484 -7.665 17.905 1.00 97.31 121 PRO A CA 1
ATOM 966 C C . PRO A 1 121 ? -5.695 -6.642 18.721 1.00 97.31 121 PRO A C 1
ATOM 968 O O . PRO A 1 121 ? -4.484 -6.765 18.967 1.00 97.31 121 PRO A O 1
ATOM 971 N N . ARG A 1 122 ? -6.418 -5.616 19.151 1.00 97.94 122 ARG A N 1
ATOM 972 C CA . ARG A 1 122 ? -5.946 -4.555 20.034 1.00 97.94 122 ARG A CA 1
ATOM 973 C C . ARG A 1 122 ? -7.000 -4.274 21.085 1.00 97.94 122 ARG A C 1
ATOM 975 O O . ARG A 1 122 ? -8.169 -4.098 20.747 1.00 97.94 122 ARG A O 1
ATOM 982 N N . PHE A 1 123 ? -6.550 -4.245 22.331 1.00 98.12 123 PHE A N 1
ATOM 983 C CA . PHE A 1 123 ? -7.346 -3.882 23.492 1.00 98.12 123 PHE A CA 1
ATOM 984 C C . PHE A 1 123 ? -6.682 -2.681 24.155 1.00 98.12 123 PHE A C 1
ATOM 986 O O . PHE A 1 123 ? -5.452 -2.641 24.263 1.00 98.12 123 PHE A O 1
ATOM 993 N N . SER A 1 124 ? -7.473 -1.707 24.583 1.00 97.62 124 SER A N 1
ATOM 994 C CA . SER A 1 124 ? -6.957 -0.550 25.305 1.00 97.62 124 SER A CA 1
ATOM 995 C C . SER A 1 124 ? -6.509 -0.957 26.709 1.00 97.62 124 SER A C 1
ATOM 997 O O . SER A 1 124 ? -7.203 -1.697 27.412 1.00 97.62 124 SER A O 1
ATOM 999 N N . GLU A 1 125 ? -5.344 -0.473 27.135 1.00 97.44 125 GLU A N 1
ATOM 1000 C CA . GLU A 1 125 ? -4.890 -0.607 28.527 1.00 97.44 125 GLU A CA 1
ATOM 1001 C C . GLU A 1 125 ? -5.591 0.386 29.465 1.00 97.44 125 GLU A C 1
ATOM 1003 O O . GLU A 1 125 ? -5.646 0.160 30.670 1.00 97.44 125 GLU A O 1
ATOM 1008 N N . VAL A 1 126 ? -6.188 1.439 28.903 1.00 96.56 126 VAL A N 1
ATOM 1009 C CA . VAL A 1 126 ? -6.957 2.480 29.601 1.00 96.56 126 VAL A CA 1
ATOM 1010 C C . VAL A 1 126 ? -8.445 2.420 29.236 1.00 96.56 126 VAL A C 1
ATOM 1012 O O . VAL A 1 126 ? -9.172 3.399 29.353 1.00 96.56 126 VAL A O 1
ATOM 1015 N N . GLY A 1 127 ? -8.940 1.242 28.842 1.00 94.44 127 GLY A N 1
ATOM 1016 C CA . GLY A 1 127 ? -10.325 1.055 28.393 1.00 94.44 127 GLY A CA 1
ATOM 1017 C C . GLY A 1 127 ? -11.399 1.320 29.457 1.00 94.44 127 GLY A C 1
ATOM 1018 O O . GLY A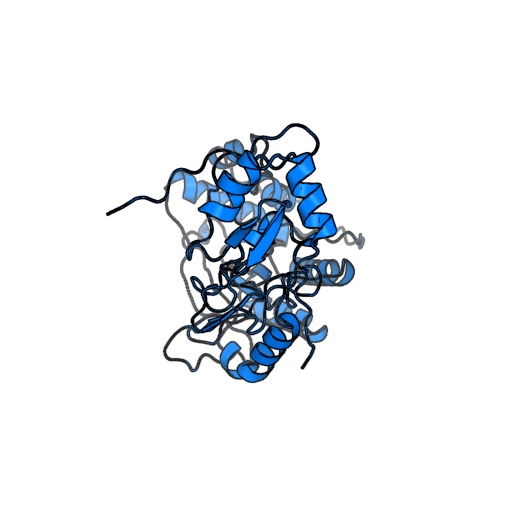 1 127 ? -12.571 1.380 29.119 1.00 94.44 127 GLY A O 1
ATOM 1019 N N . GLN A 1 128 ? -11.037 1.484 30.736 1.00 94.69 128 GLN A N 1
ATOM 1020 C CA . GLN A 1 128 ? -11.972 1.992 31.752 1.00 94.69 128 GLN A CA 1
ATOM 1021 C C . GLN A 1 128 ? -12.266 3.489 31.579 1.00 94.69 128 GLN A C 1
ATOM 1023 O O . GLN A 1 128 ? -13.372 3.922 31.880 1.00 94.69 128 GLN A O 1
ATOM 1028 N N . GLN A 1 129 ? -11.284 4.264 31.107 1.00 94.31 129 GLN A N 1
ATOM 1029 C CA . GLN A 1 129 ? -11.414 5.700 30.830 1.00 94.31 129 GLN A CA 1
ATOM 1030 C C . GLN A 1 129 ? -12.018 5.951 29.442 1.00 94.31 129 GLN A C 1
ATOM 1032 O O . GLN A 1 129 ? -12.713 6.941 29.253 1.00 94.31 129 GLN A O 1
ATOM 1037 N N . PHE A 1 130 ? -11.775 5.029 28.504 1.00 96.06 130 PHE A N 1
ATOM 1038 C CA . PHE A 1 130 ? -12.210 5.105 27.105 1.00 96.06 130 PHE A CA 1
ATOM 1039 C C . PHE A 1 130 ? -12.976 3.822 26.712 1.00 96.06 130 PHE A C 1
ATOM 1041 O O . PHE A 1 130 ? -12.433 2.955 26.012 1.00 96.06 130 PHE A O 1
ATOM 1048 N N . PRO A 1 131 ? -14.192 3.615 27.258 1.00 95.88 131 PRO A N 1
ATOM 1049 C CA . PRO A 1 131 ? -14.938 2.363 27.134 1.00 95.88 131 PRO A CA 1
ATOM 1050 C C . PRO A 1 131 ? -15.399 2.017 25.715 1.00 95.88 131 PRO A C 1
ATOM 1052 O O . PRO A 1 131 ? -15.454 0.828 25.390 1.00 95.88 131 PRO A O 1
ATOM 1055 N N . ASP A 1 132 ? -15.702 2.994 24.862 1.00 95.88 132 ASP A N 1
ATOM 1056 C CA . ASP A 1 132 ? -16.180 2.738 23.500 1.00 95.88 132 ASP A CA 1
ATOM 1057 C C . ASP A 1 132 ? -15.045 2.252 22.588 1.00 95.88 132 ASP A C 1
ATOM 1059 O O . ASP A 1 132 ? -15.261 1.406 21.722 1.00 95.88 132 ASP A O 1
ATOM 1063 N N . SER A 1 133 ? -13.809 2.714 22.813 1.00 95.88 133 SER A N 1
ATOM 1064 C CA . SER A 1 133 ? -12.616 2.262 22.081 1.00 95.88 133 SER A CA 1
ATOM 1065 C C . SER A 1 133 ? -11.813 1.181 22.819 1.00 95.88 133 SER A C 1
ATOM 1067 O O . SER A 1 133 ? -10.651 0.929 22.481 1.00 95.88 133 SER A O 1
ATOM 1069 N N . LYS A 1 134 ? -12.399 0.520 23.831 1.00 96.88 134 LYS A N 1
ATOM 1070 C CA . LYS A 1 134 ? -11.706 -0.506 24.639 1.00 96.88 134 LYS A CA 1
ATOM 1071 C C . LYS A 1 134 ? -11.237 -1.709 23.811 1.00 96.88 134 LYS A C 1
ATOM 1073 O O . LYS A 1 134 ? -10.216 -2.319 24.130 1.00 96.88 134 LYS A O 1
ATOM 1078 N N . GLU A 1 135 ? -11.972 -2.033 22.751 1.00 97.81 135 GLU A N 1
ATOM 1079 C CA . GLU A 1 135 ? -11.640 -3.033 21.738 1.00 97.81 135 GLU A CA 1
ATOM 1080 C C . GLU A 1 135 ? -11.514 -2.332 20.392 1.00 97.81 135 GLU A C 1
ATOM 1082 O O . GLU A 1 135 ? -12.420 -1.621 19.963 1.00 97.81 135 GLU A O 1
ATOM 1087 N N . PHE A 1 136 ? -10.368 -2.504 19.736 1.00 98.00 136 PHE A N 1
ATOM 1088 C CA . PHE A 1 136 ? -10.033 -1.711 18.559 1.00 98.00 136 PHE A CA 1
ATOM 1089 C C . PHE A 1 136 ? -9.313 -2.540 17.493 1.00 98.00 136 PHE A C 1
ATOM 1091 O O . PHE A 1 136 ? -8.201 -2.247 17.048 1.00 98.00 136 PHE A O 1
ATOM 1098 N N . HIS A 1 137 ? -9.925 -3.662 17.125 1.00 98.44 137 HIS A N 1
ATOM 1099 C CA . HIS A 1 137 ? -9.301 -4.665 16.270 1.00 98.44 137 HIS A CA 1
ATOM 1100 C C . HIS A 1 137 ? -9.202 -4.181 14.825 1.00 98.44 137 HIS A C 1
ATOM 1102 O O . HIS A 1 137 ? -10.124 -3.561 14.302 1.00 98.44 137 HIS A O 1
ATOM 1108 N N . THR A 1 138 ? -8.075 -4.461 14.171 1.00 98.38 138 THR A N 1
ATOM 1109 C CA . THR A 1 138 ? -7.885 -4.135 12.752 1.00 98.38 138 THR A CA 1
ATOM 1110 C C . THR A 1 138 ? -8.107 -5.371 11.896 1.00 98.38 138 THR A C 1
ATOM 1112 O O . THR A 1 138 ? -7.366 -6.346 12.036 1.00 98.38 138 THR A O 1
ATOM 1115 N N . LEU A 1 139 ? -9.063 -5.308 10.974 1.00 98.31 139 LEU A N 1
ATOM 1116 C CA . LEU A 1 139 ? -9.302 -6.342 9.976 1.00 98.31 139 LEU A CA 1
ATOM 1117 C C . LEU A 1 139 ? -8.551 -5.971 8.699 1.00 98.31 139 LEU A C 1
ATOM 1119 O O . LEU A 1 139 ? -8.677 -4.865 8.168 1.00 98.31 139 LEU A O 1
ATOM 1123 N N . ARG A 1 140 ? -7.697 -6.883 8.237 1.00 98.12 140 ARG A N 1
ATOM 1124 C CA . ARG A 1 140 ? -6.900 -6.702 7.025 1.00 98.12 140 ARG A CA 1
ATOM 1125 C C . ARG A 1 140 ? -7.595 -7.414 5.885 1.00 98.12 140 ARG A C 1
ATOM 1127 O O . ARG A 1 140 ? -7.724 -8.626 5.940 1.00 98.12 140 ARG A O 1
ATOM 1134 N N . VAL A 1 141 ? -7.980 -6.675 4.855 1.00 97.94 141 VAL A N 1
ATOM 1135 C CA . VAL A 1 141 ? -8.662 -7.202 3.667 1.00 97.94 141 VAL A CA 1
ATOM 1136 C C . VAL A 1 141 ? -7.708 -7.170 2.478 1.00 97.94 141 VAL A C 1
ATOM 1138 O O . VAL A 1 141 ? -6.986 -6.184 2.273 1.00 97.94 141 VAL A O 1
ATOM 1141 N N . GLN A 1 142 ? -7.673 -8.260 1.708 1.00 96.56 142 GLN A N 1
ATOM 1142 C CA . GLN A 1 142 ? -6.828 -8.370 0.521 1.00 96.56 142 GLN A CA 1
ATOM 1143 C C . GLN A 1 142 ? -7.328 -7.392 -0.558 1.00 96.56 142 GLN A C 1
ATOM 1145 O O . GLN A 1 142 ? -8.478 -7.487 -0.985 1.00 96.56 142 GLN A O 1
ATOM 1150 N N . PRO A 1 143 ? -6.491 -6.449 -1.031 1.00 95.44 143 PRO A N 1
ATOM 1151 C CA . PRO A 1 143 ? -6.863 -5.571 -2.130 1.00 95.44 143 PRO A CA 1
ATOM 1152 C C . PRO A 1 143 ? -6.835 -6.314 -3.478 1.00 95.44 143 PRO A C 1
ATOM 1154 O O . PRO A 1 143 ? -6.094 -7.299 -3.625 1.00 95.44 143 PRO A O 1
ATOM 1157 N N . PRO A 1 144 ? -7.534 -5.795 -4.503 1.00 94.12 144 PRO A N 1
ATOM 1158 C CA . PRO A 1 144 ? -7.259 -6.122 -5.896 1.00 94.12 144 PRO A CA 1
ATOM 1159 C C . PRO A 1 144 ? -5.819 -5.767 -6.293 1.00 94.12 144 PRO A C 1
ATOM 1161 O O . PRO A 1 144 ? -5.218 -4.820 -5.775 1.00 94.12 144 PRO A O 1
ATOM 1164 N N . ALA A 1 145 ? -5.281 -6.506 -7.265 1.00 93.38 145 ALA A N 1
ATOM 1165 C CA . ALA A 1 145 ? -3.948 -6.258 -7.805 1.00 93.38 145 ALA A CA 1
ATOM 1166 C C . ALA A 1 145 ? -3.816 -4.843 -8.387 1.00 93.38 145 ALA A C 1
ATOM 1168 O O . ALA A 1 145 ? -4.714 -4.351 -9.076 1.00 93.38 145 ALA A O 1
ATOM 1169 N N . GLY A 1 146 ? -2.701 -4.180 -8.079 1.00 93.00 146 GLY A N 1
ATOM 1170 C CA . GLY A 1 146 ? -2.433 -2.805 -8.502 1.00 93.00 146 GLY A CA 1
ATOM 1171 C C . GLY A 1 146 ? -3.330 -1.745 -7.851 1.00 93.00 146 GLY A C 1
ATOM 1172 O O . GLY A 1 146 ? -3.261 -0.587 -8.257 1.00 93.00 146 GLY A O 1
ATOM 1173 N N . ASN A 1 147 ? -4.142 -2.106 -6.845 1.00 94.88 147 ASN A N 1
ATOM 1174 C CA . ASN A 1 147 ? -5.054 -1.202 -6.133 1.00 94.88 147 ASN A CA 1
ATOM 1175 C C . ASN A 1 147 ? -6.063 -0.472 -7.042 1.00 94.88 147 ASN A C 1
ATOM 1177 O O . ASN A 1 147 ? -6.350 0.709 -6.840 1.00 94.88 147 ASN A O 1
ATOM 1181 N N . HIS A 1 148 ? -6.621 -1.170 -8.032 1.00 94.25 148 HIS A N 1
ATOM 1182 C CA . HIS A 1 148 ? -7.688 -0.631 -8.881 1.00 94.25 148 HIS A CA 1
ATOM 1183 C C . HIS A 1 148 ? -9.064 -0.885 -8.270 1.00 94.25 148 HIS A C 1
ATOM 1185 O O . HIS A 1 148 ? -9.412 -2.029 -7.986 1.00 94.25 148 HIS A O 1
ATOM 1191 N N . TYR A 1 149 ? -9.860 0.172 -8.116 1.00 95.25 149 TYR A N 1
ATOM 1192 C CA . TYR A 1 149 ? -11.200 0.114 -7.532 1.00 95.25 149 TYR A CA 1
ATOM 1193 C C . TYR A 1 149 ? -12.202 0.880 -8.395 1.00 95.25 149 TYR A C 1
ATOM 1195 O O . TYR A 1 149 ? -11.864 1.914 -8.973 1.00 95.25 149 TYR A O 1
ATOM 1203 N N . SER A 1 150 ? -13.446 0.406 -8.438 1.00 96.69 150 SER A N 1
ATOM 1204 C CA . SER A 1 150 ? -14.582 1.237 -8.841 1.00 96.69 150 SER A CA 1
ATOM 1205 C C . SER A 1 150 ? -15.078 2.057 -7.648 1.00 96.69 150 SER A C 1
ATOM 1207 O O . SER A 1 150 ? -14.827 1.723 -6.489 1.00 96.69 150 SER A O 1
ATOM 1209 N N . THR A 1 151 ? -15.820 3.134 -7.902 1.00 97.25 151 THR A N 1
ATOM 1210 C CA . THR A 1 151 ? -16.469 3.868 -6.807 1.00 97.25 151 THR A CA 1
ATOM 1211 C C . THR A 1 151 ? -17.514 3.021 -6.094 1.00 97.25 151 THR A C 1
ATOM 1213 O O . THR A 1 151 ? -17.709 3.183 -4.896 1.00 97.25 151 THR A O 1
ATOM 1216 N N . ASP A 1 152 ? -18.164 2.108 -6.812 1.00 97.31 152 ASP A N 1
ATOM 1217 C CA . ASP A 1 152 ? -19.261 1.305 -6.271 1.00 97.31 152 ASP A CA 1
ATOM 1218 C C . ASP A 1 152 ? -18.750 0.313 -5.230 1.00 97.31 152 ASP A C 1
ATOM 1220 O O . ASP A 1 152 ? -19.314 0.226 -4.145 1.00 97.31 152 ASP A O 1
ATOM 1224 N N . VAL A 1 153 ? -17.615 -0.345 -5.498 1.00 96.25 153 VAL A N 1
ATOM 1225 C CA . VAL A 1 153 ? -17.019 -1.276 -4.531 1.00 96.25 153 VAL A CA 1
ATOM 1226 C C . VAL A 1 153 ? -16.465 -0.553 -3.302 1.00 96.25 153 VAL A C 1
ATOM 1228 O O . VAL A 1 153 ? -16.542 -1.073 -2.193 1.00 96.25 153 VAL A O 1
ATOM 1231 N N . LEU A 1 154 ? -15.939 0.667 -3.471 1.00 97.19 154 LEU A N 1
ATOM 1232 C CA . LEU A 1 154 ? -15.475 1.478 -2.342 1.00 97.19 154 LEU A CA 1
ATOM 1233 C C . LEU A 1 154 ? -16.638 1.940 -1.462 1.00 97.19 154 LEU A C 1
ATOM 1235 O O . LEU A 1 154 ? -16.510 1.897 -0.243 1.00 97.19 154 LEU A O 1
ATOM 1239 N N . ARG A 1 155 ? -17.766 2.345 -2.064 1.00 96.94 155 ARG A N 1
ATOM 1240 C CA . ARG A 1 155 ? -18.990 2.673 -1.319 1.00 96.94 155 ARG A CA 1
ATOM 1241 C C . ARG A 1 155 ? -19.537 1.448 -0.597 1.00 96.94 155 ARG A C 1
ATOM 1243 O O . ARG A 1 155 ? -19.807 1.540 0.585 1.00 96.94 155 ARG A O 1
ATOM 1250 N N . GLN A 1 156 ? -19.594 0.294 -1.258 1.00 97.12 156 GLN A N 1
ATOM 1251 C CA . GLN A 1 156 ? -20.052 -0.944 -0.626 1.00 97.12 156 GLN A CA 1
ATOM 1252 C C . GLN A 1 156 ? -19.190 -1.327 0.590 1.00 97.12 156 GLN A C 1
ATOM 1254 O O . GLN A 1 156 ? -19.722 -1.595 1.660 1.00 97.12 156 GLN A O 1
ATOM 1259 N N . LEU A 1 157 ? -17.858 -1.274 0.460 1.00 97.75 157 LEU A N 1
ATOM 1260 C CA . LEU A 1 157 ? -16.934 -1.508 1.576 1.00 97.75 157 LEU A CA 1
ATOM 1261 C C . LEU A 1 157 ? -17.099 -0.485 2.712 1.00 97.75 157 LEU A C 1
ATOM 1263 O O . LEU A 1 157 ? -16.982 -0.850 3.881 1.00 97.75 157 LEU A O 1
ATOM 1267 N N . ALA A 1 158 ? -17.343 0.786 2.375 1.00 96.31 158 ALA A N 1
ATOM 1268 C CA . ALA A 1 158 ? -17.629 1.840 3.344 1.00 96.31 158 ALA A CA 1
ATOM 1269 C C . ALA A 1 158 ? -18.929 1.558 4.109 1.00 96.31 158 ALA A C 1
ATOM 1271 O O . ALA A 1 158 ? -18.906 1.534 5.336 1.00 96.31 158 ALA A O 1
ATOM 1272 N N . ASP A 1 159 ? -20.015 1.260 3.392 1.00 96.31 159 ASP A N 1
ATOM 1273 C CA . ASP A 1 159 ? -21.331 0.956 3.956 1.00 96.31 159 ASP A CA 1
ATOM 1274 C C . ASP A 1 159 ? -21.258 -0.250 4.908 1.00 96.31 159 ASP A C 1
ATOM 1276 O O . ASP A 1 159 ? -21.811 -0.213 6.009 1.00 96.31 159 ASP A O 1
ATOM 1280 N N . SER A 1 160 ? -20.542 -1.315 4.527 1.00 97.50 160 SER A N 1
ATOM 1281 C CA . SER A 1 160 ? -20.316 -2.478 5.395 1.00 97.50 160 SER A CA 1
ATOM 1282 C C . SER A 1 160 ? -19.469 -2.121 6.618 1.00 97.50 160 SER A C 1
ATOM 1284 O O . SER A 1 160 ? -19.765 -2.556 7.731 1.00 97.50 160 SER A O 1
ATOM 1286 N N . TRP A 1 161 ? -18.424 -1.304 6.458 1.00 97.88 161 TRP A N 1
ATOM 1287 C CA . TRP A 1 161 ? -17.575 -0.919 7.585 1.00 97.88 161 TRP A CA 1
ATOM 1288 C C . TRP A 1 161 ? -18.277 0.005 8.577 1.00 97.88 161 TRP A C 1
ATOM 1290 O O . TRP A 1 161 ? -18.089 -0.144 9.782 1.00 97.88 161 TRP A O 1
ATOM 1300 N N . GLU A 1 162 ? -19.117 0.923 8.106 1.00 94.31 162 GLU A N 1
ATOM 1301 C CA . GLU A 1 162 ? -19.903 1.799 8.974 1.00 94.31 162 GLU A CA 1
ATOM 1302 C C . GLU A 1 162 ? -20.899 1.012 9.837 1.00 94.31 162 GLU A C 1
ATOM 1304 O O . GLU A 1 162 ? -21.193 1.442 10.948 1.00 94.31 162 GLU A O 1
ATOM 1309 N N . LYS A 1 163 ? -21.395 -0.154 9.398 1.00 95.56 163 LYS A N 1
ATOM 1310 C CA . LYS A 1 163 ? -22.266 -1.010 10.229 1.00 95.56 163 LYS A CA 1
ATOM 1311 C C . LYS A 1 163 ? -21.514 -1.650 11.395 1.00 95.56 163 LYS A C 1
ATOM 1313 O O . LYS A 1 163 ? -22.019 -1.675 12.516 1.00 95.56 163 LYS A O 1
ATOM 1318 N N . TRP A 1 164 ? -20.308 -2.151 11.136 1.00 97.56 164 TRP A N 1
ATOM 1319 C CA . TRP A 1 164 ? -19.626 -3.083 12.044 1.00 97.56 164 TRP A CA 1
ATOM 1320 C C . TRP A 1 164 ? -18.394 -2.498 12.749 1.00 97.56 164 TRP A C 1
ATOM 1322 O O . TRP A 1 164 ? -17.993 -2.980 13.809 1.00 97.56 164 TRP A O 1
ATOM 1332 N N . GLY A 1 165 ? -17.793 -1.448 12.199 1.00 96.38 165 GLY A N 1
ATOM 1333 C CA . GLY A 1 165 ? -16.523 -0.883 12.644 1.00 96.38 165 GLY A CA 1
ATOM 1334 C C . GLY A 1 165 ? -16.588 0.605 12.966 1.00 96.38 165 GLY A C 1
ATOM 1335 O O . GLY A 1 165 ? -17.655 1.207 13.042 1.00 96.38 165 GLY A O 1
ATOM 1336 N N . SER A 1 166 ? -15.435 1.211 13.210 1.00 96.69 166 SER A N 1
ATOM 1337 C CA . SER A 1 166 ? -15.311 2.598 13.678 1.00 96.69 166 SER A CA 1
ATOM 1338 C C . SER A 1 166 ? -15.504 3.666 12.591 1.00 96.69 166 SER A C 1
ATOM 1340 O O . SER A 1 166 ? -15.375 4.849 12.881 1.00 96.69 166 SER A O 1
ATOM 1342 N N . GLY A 1 167 ? -15.681 3.278 11.324 1.00 95.19 167 GLY A N 1
ATOM 1343 C CA . GLY A 1 167 ? -15.593 4.198 10.180 1.00 95.19 167 GLY A CA 1
ATOM 1344 C C . GLY A 1 167 ? -14.156 4.572 9.772 1.00 95.19 167 GLY A C 1
ATOM 1345 O O . GLY A 1 167 ? -13.943 5.123 8.691 1.00 95.19 167 GLY A O 1
ATOM 1346 N N . LEU A 1 168 ? -13.137 4.224 10.571 1.00 96.50 168 LEU A N 1
ATOM 1347 C CA . LEU A 1 168 ? -11.734 4.491 10.243 1.00 96.50 168 LEU A CA 1
ATOM 1348 C C . LEU A 1 168 ? -11.161 3.421 9.324 1.00 96.50 168 LEU A C 1
ATOM 1350 O O . LEU A 1 168 ? -11.200 2.224 9.624 1.00 96.50 168 LEU A O 1
ATOM 1354 N N . VAL A 1 169 ? -10.562 3.870 8.224 1.00 96.00 169 VAL A N 1
ATOM 1355 C CA . VAL A 1 169 ? -9.903 2.996 7.259 1.00 96.00 169 VAL A CA 1
ATOM 1356 C C . VAL A 1 169 ? -8.530 3.555 6.910 1.00 96.00 169 VAL A C 1
ATOM 1358 O O . VAL A 1 169 ? -8.311 4.760 6.809 1.00 96.00 169 VAL A O 1
ATOM 1361 N N . THR A 1 170 ? -7.565 2.666 6.719 1.00 94.88 170 THR A N 1
ATOM 1362 C CA . THR A 1 170 ? -6.308 3.011 6.060 1.00 94.88 170 THR A CA 1
ATOM 1363 C C . THR A 1 170 ? -6.258 2.358 4.687 1.00 94.88 170 THR A C 1
ATOM 1365 O O . THR A 1 170 ? -6.258 1.129 4.563 1.00 94.88 170 THR A O 1
ATOM 1368 N N . PHE A 1 171 ? -6.140 3.207 3.670 1.00 93.81 171 PHE A N 1
ATOM 1369 C CA . PHE A 1 171 ? -5.927 2.851 2.270 1.00 93.81 171 PHE A CA 1
ATOM 1370 C C . PHE A 1 171 ? -4.507 3.277 1.873 1.00 93.81 171 PHE A C 1
ATOM 1372 O O . PHE A 1 171 ? -4.270 4.422 1.507 1.00 93.81 171 PHE A O 1
ATOM 1379 N N . HIS A 1 172 ? -3.489 2.429 1.997 1.00 95.38 172 HIS A N 1
ATOM 1380 C CA . HIS A 1 172 ? -3.476 1.013 2.387 1.00 95.38 172 HIS A CA 1
ATOM 1381 C C . HIS A 1 172 ? -2.426 0.774 3.473 1.00 95.38 172 HIS A C 1
ATOM 1383 O O . HIS A 1 172 ? -1.520 1.578 3.686 1.00 95.38 172 HIS A O 1
ATOM 1389 N N . GLY A 1 173 ? -2.499 -0.372 4.146 1.00 91.50 173 GLY A N 1
ATOM 1390 C CA . GLY A 1 173 ? -1.419 -0.833 5.010 1.00 91.50 173 GLY A CA 1
ATOM 1391 C C . GLY A 1 173 ? -0.144 -1.109 4.214 1.00 91.50 173 GLY A C 1
ATOM 1392 O O . GLY A 1 173 ? -0.187 -1.479 3.045 1.00 91.50 173 GLY A O 1
ATOM 1393 N N . GLN A 1 174 ? 1.017 -1.028 4.865 1.00 90.44 174 GLN A N 1
ATOM 1394 C CA . GLN A 1 174 ? 2.321 -1.145 4.195 1.00 90.44 174 GLN A CA 1
ATOM 1395 C C . GLN A 1 174 ? 2.499 -2.415 3.339 1.00 90.44 174 GLN A C 1
ATOM 1397 O O . GLN A 1 174 ? 3.212 -2.402 2.339 1.00 90.44 174 GLN A O 1
ATOM 1402 N N . THR A 1 175 ? 1.893 -3.535 3.734 1.00 93.19 175 THR A N 1
ATOM 1403 C CA . THR A 1 175 ? 1.971 -4.771 2.933 1.00 93.19 175 THR A CA 1
ATOM 1404 C C . THR A 1 175 ? 1.087 -4.697 1.679 1.00 93.19 175 THR A C 1
ATOM 1406 O O . THR A 1 175 ? 1.440 -5.281 0.665 1.00 93.19 175 THR A O 1
ATOM 1409 N N . GLY A 1 176 ? -0.011 -3.940 1.730 1.00 94.25 176 GLY A N 1
ATOM 1410 C CA . GLY A 1 176 ? -0.972 -3.763 0.642 1.00 94.25 176 GLY A CA 1
ATOM 1411 C C . GLY A 1 176 ? -2.428 -3.777 1.111 1.00 94.25 176 GLY A C 1
ATOM 1412 O O . GLY A 1 176 ? -3.273 -3.227 0.428 1.00 94.25 176 GLY A O 1
ATOM 1413 N N . ASN A 1 177 ? -2.721 -4.361 2.279 1.00 95.44 177 ASN A N 1
ATOM 1414 C CA . ASN A 1 177 ? -4.085 -4.526 2.802 1.00 95.44 177 ASN A CA 1
ATOM 1415 C C . ASN A 1 177 ? -4.908 -3.243 2.829 1.00 95.44 177 ASN A C 1
ATOM 1417 O O . ASN A 1 177 ? -4.400 -2.202 3.244 1.00 95.44 177 ASN A O 1
ATOM 1421 N N . ILE A 1 178 ? -6.202 -3.360 2.549 1.00 97.88 178 ILE A N 1
ATOM 1422 C CA . ILE A 1 178 ? -7.171 -2.399 3.074 1.00 97.88 178 ILE A CA 1
ATOM 1423 C C . ILE A 1 178 ? -7.274 -2.691 4.573 1.00 97.88 178 ILE A C 1
ATOM 1425 O O . ILE A 1 178 ? -7.477 -3.843 4.963 1.00 97.88 178 ILE A O 1
ATOM 1429 N N . MET A 1 179 ? -7.031 -1.695 5.423 1.00 97.12 179 MET A N 1
ATOM 1430 C CA . MET A 1 179 ? -7.103 -1.889 6.872 1.00 97.12 179 MET A CA 1
ATOM 1431 C C . MET A 1 179 ? -8.343 -1.199 7.407 1.00 97.12 179 MET A C 1
ATOM 1433 O O . MET A 1 179 ? -8.383 0.027 7.461 1.00 97.12 179 MET A O 1
ATOM 1437 N N . PHE A 1 180 ? -9.313 -1.997 7.826 1.00 98.38 180 PHE A N 1
ATOM 1438 C CA . PHE A 1 180 ? -10.498 -1.548 8.538 1.00 98.38 180 PHE A CA 1
ATOM 1439 C C . PHE A 1 180 ? -10.180 -1.544 10.033 1.00 98.38 180 PHE A C 1
ATOM 1441 O O . PHE A 1 180 ? -9.889 -2.591 10.613 1.00 98.38 180 PHE A O 1
ATOM 1448 N N . ILE A 1 181 ? -10.092 -0.355 10.631 1.00 97.69 181 ILE A N 1
ATOM 1449 C CA . ILE A 1 181 ? -9.420 -0.149 11.920 1.00 97.69 181 ILE A CA 1
ATOM 1450 C C . ILE A 1 181 ? -10.443 0.134 13.007 1.00 97.69 181 ILE A C 1
ATOM 1452 O O . ILE A 1 181 ? -11.039 1.201 13.016 1.00 97.69 181 ILE A O 1
ATOM 1456 N N . GLY A 1 182 ? -10.606 -0.772 13.962 1.00 97.12 182 GLY A N 1
ATOM 1457 C CA . GLY A 1 182 ? -11.458 -0.544 15.123 1.00 97.12 182 GLY A CA 1
ATOM 1458 C C . GLY A 1 182 ? -12.810 -1.226 14.999 1.00 97.12 182 GLY A C 1
ATOM 1459 O O . GLY A 1 182 ? -13.808 -0.587 14.689 1.00 97.12 182 GLY A O 1
ATOM 1460 N N . ALA A 1 183 ? -12.828 -2.526 15.267 1.00 97.88 183 ALA A N 1
ATOM 1461 C CA . ALA A 1 183 ? -14.033 -3.293 15.556 1.00 97.88 183 ALA A CA 1
ATOM 1462 C C . ALA A 1 183 ? -13.917 -3.949 16.938 1.00 97.88 183 ALA A C 1
ATOM 1464 O O . ALA A 1 183 ? -12.806 -4.182 17.432 1.00 97.88 183 ALA A O 1
ATOM 1465 N N . THR A 1 184 ? -15.065 -4.271 17.528 1.00 98.00 184 THR A N 1
ATOM 1466 C CA . THR A 1 184 ? -15.160 -5.157 18.694 1.00 98.00 184 THR A CA 1
ATOM 1467 C C . THR A 1 184 ? -14.948 -6.607 18.272 1.00 98.00 184 THR A C 1
ATOM 1469 O O . THR A 1 184 ? -15.088 -6.941 17.094 1.00 98.00 184 THR A O 1
ATOM 1472 N N . THR A 1 185 ? -14.645 -7.483 19.230 1.00 97.94 185 THR A N 1
ATOM 1473 C CA . THR A 1 185 ? -14.538 -8.933 19.015 1.00 97.94 185 THR A CA 1
ATOM 1474 C C . THR A 1 185 ? -15.797 -9.478 18.341 1.00 97.94 185 THR A C 1
ATOM 1476 O O . THR A 1 185 ? -15.697 -10.160 17.324 1.00 97.94 185 THR A O 1
ATOM 1479 N N . GLU A 1 186 ? -16.972 -9.111 18.859 1.00 97.00 186 GLU A N 1
ATOM 1480 C CA . GLU A 1 186 ? -18.286 -9.517 18.342 1.00 97.00 186 GLU A CA 1
ATOM 1481 C C . GLU A 1 186 ? -18.480 -9.129 16.870 1.00 97.00 186 GLU A C 1
ATOM 1483 O O . GLU A 1 186 ? -18.850 -9.962 16.044 1.00 97.00 186 GLU A O 1
ATOM 1488 N N . ASN A 1 187 ? -18.131 -7.894 16.504 1.00 97.88 187 ASN A N 1
ATOM 1489 C CA . ASN A 1 187 ? -18.370 -7.387 15.155 1.00 97.88 187 ASN A CA 1
ATOM 1490 C C . ASN A 1 187 ? -17.386 -7.919 14.106 1.00 97.88 187 ASN A C 1
ATOM 1492 O O . ASN A 1 187 ? -17.634 -7.762 12.910 1.00 97.88 187 ASN A O 1
ATOM 1496 N N . THR A 1 188 ? -16.269 -8.534 14.516 1.00 98.19 188 THR A N 1
ATOM 1497 C CA . THR A 1 188 ? -15.265 -9.024 13.557 1.00 98.19 188 THR A CA 1
ATOM 1498 C C . THR A 1 188 ? -15.818 -10.084 12.606 1.00 98.19 188 THR A C 1
ATOM 1500 O O . THR A 1 188 ? -15.536 -10.017 11.410 1.00 98.19 188 THR A O 1
ATOM 1503 N N . GLN A 1 189 ? -16.628 -11.019 13.115 1.00 98.38 189 GLN A N 1
ATOM 1504 C CA . GLN A 1 189 ? -17.254 -12.061 12.301 1.00 98.38 189 GLN A CA 1
ATOM 1505 C C . GLN A 1 189 ? -18.302 -11.464 11.357 1.00 98.38 189 GLN A C 1
ATOM 1507 O O . GLN A 1 189 ? -18.269 -11.750 10.168 1.00 98.38 189 GLN A O 1
ATOM 1512 N N . HIS A 1 190 ? -19.162 -10.572 11.857 1.00 98.31 190 HIS A N 1
ATOM 1513 C CA . HIS A 1 190 ? -20.216 -9.946 11.053 1.00 98.31 190 HIS A CA 1
ATOM 1514 C C . HIS A 1 190 ? -19.672 -9.131 9.879 1.00 98.31 190 HIS A C 1
ATOM 1516 O O . HIS A 1 190 ? -20.175 -9.244 8.764 1.00 98.31 190 HIS A O 1
ATOM 1522 N N . PHE A 1 191 ? -18.612 -8.348 10.106 1.00 98.56 191 PHE A N 1
ATOM 1523 C CA . PHE A 1 191 ? -17.958 -7.632 9.015 1.00 98.56 191 PHE A CA 1
ATOM 1524 C C . PHE A 1 191 ? -17.356 -8.594 7.992 1.00 98.56 191 PHE A C 1
ATOM 1526 O O . PHE A 1 191 ? -17.490 -8.368 6.793 1.00 98.56 191 PHE A O 1
ATOM 1533 N N . PHE A 1 192 ? -16.684 -9.652 8.456 1.00 98.50 192 PHE A N 1
ATOM 1534 C CA . PHE A 1 192 ? -16.083 -10.633 7.561 1.00 98.50 192 PHE A CA 1
ATOM 1535 C C . PHE A 1 192 ? -17.128 -11.345 6.698 1.00 98.50 192 PHE A C 1
ATOM 1537 O O . PHE A 1 192 ? -16.944 -11.394 5.485 1.00 98.50 192 PHE A O 1
ATOM 1544 N N . ASP A 1 193 ? -18.217 -11.830 7.296 1.00 98.44 193 ASP A N 1
ATOM 1545 C CA . ASP A 1 193 ? -19.292 -12.512 6.571 1.00 98.44 193 ASP A CA 1
ATOM 1546 C C . ASP A 1 193 ? -19.873 -11.598 5.480 1.00 98.44 193 ASP A C 1
ATOM 1548 O O . ASP A 1 193 ? -19.953 -11.992 4.319 1.00 98.44 193 ASP A O 1
ATOM 1552 N N . GLU A 1 194 ? -20.167 -10.334 5.814 1.00 98.38 194 GLU A N 1
ATOM 1553 C CA . GLU A 1 194 ? -20.732 -9.383 4.851 1.00 98.38 194 GLU A CA 1
ATOM 1554 C C . GLU A 1 194 ? -19.781 -9.102 3.680 1.00 98.38 194 GLU A C 1
ATOM 1556 O O . GLU A 1 194 ? -20.217 -9.114 2.528 1.00 98.38 194 GLU A O 1
ATOM 1561 N N . ILE A 1 195 ? -18.486 -8.868 3.934 1.00 98.00 195 ILE A N 1
ATOM 1562 C CA . ILE A 1 195 ? -17.540 -8.614 2.836 1.00 98.00 195 ILE A CA 1
ATOM 1563 C C . ILE A 1 195 ? -17.261 -9.864 1.995 1.00 98.00 195 ILE A C 1
ATOM 1565 O O . ILE A 1 195 ? -16.961 -9.748 0.802 1.00 98.00 195 ILE A O 1
ATOM 1569 N N . ASN A 1 196 ? -17.359 -11.045 2.609 1.00 97.31 196 ASN A N 1
ATOM 1570 C CA . ASN A 1 196 ? -17.165 -12.319 1.934 1.00 97.31 196 ASN A CA 1
ATOM 1571 C C . ASN A 1 196 ? -18.301 -12.626 0.961 1.00 97.31 196 ASN A C 1
ATOM 1573 O O . ASN A 1 196 ? -18.027 -13.049 -0.164 1.00 97.31 196 ASN A O 1
ATOM 1577 N N . ASP A 1 197 ? -19.539 -12.291 1.327 1.00 97.56 197 ASP A N 1
ATOM 1578 C CA . ASP A 1 197 ? -20.722 -12.474 0.479 1.00 97.56 197 ASP A CA 1
ATOM 1579 C C . ASP A 1 197 ? -20.607 -11.769 -0.883 1.00 97.56 197 ASP A C 1
ATOM 1581 O O . ASP A 1 197 ? -21.114 -12.270 -1.890 1.00 97.56 197 ASP A O 1
ATOM 1585 N N . TYR A 1 198 ? -19.913 -10.626 -0.953 1.00 95.94 198 TYR A N 1
ATOM 1586 C CA . TYR A 1 198 ? -19.662 -9.912 -2.213 1.00 95.94 198 TYR A CA 1
ATOM 1587 C C . TYR A 1 198 ? -18.229 -10.064 -2.754 1.00 95.94 198 TYR A C 1
ATOM 1589 O O . TYR A 1 198 ? -17.826 -9.350 -3.677 1.00 95.94 198 TYR A O 1
ATOM 1597 N N . GLY A 1 199 ? -17.478 -11.047 -2.247 1.00 93.94 199 GLY A N 1
ATOM 1598 C CA . GLY A 1 199 ? -16.261 -11.563 -2.878 1.00 93.94 199 GLY A CA 1
ATOM 1599 C C . GLY A 1 199 ? -14.936 -10.980 -2.384 1.00 93.94 199 GLY A C 1
ATOM 1600 O O . GLY A 1 199 ? -13.907 -11.230 -3.018 1.00 93.94 199 GLY A O 1
ATOM 1601 N N . PHE A 1 200 ? -14.925 -10.222 -1.284 1.00 96.75 200 PHE A N 1
ATOM 1602 C CA . PHE A 1 200 ? -13.682 -9.862 -0.597 1.00 96.75 200 PHE A CA 1
ATOM 1603 C C . PHE A 1 200 ? -13.301 -10.909 0.442 1.00 96.75 200 PHE A C 1
ATOM 1605 O O . PHE A 1 200 ? -14.130 -11.623 0.989 1.00 96.75 200 PHE A O 1
ATOM 1612 N N . ASP A 1 201 ? -12.012 -10.982 0.743 1.00 97.19 201 ASP A N 1
ATOM 1613 C CA . ASP A 1 201 ? -11.502 -11.916 1.734 1.00 97.19 201 ASP A CA 1
ATOM 1614 C C . ASP A 1 201 ? -10.468 -11.233 2.630 1.00 97.19 201 ASP A C 1
ATOM 1616 O O . ASP A 1 201 ? -9.871 -10.205 2.271 1.00 97.19 201 ASP A O 1
ATOM 1620 N N . LEU A 1 202 ? -10.240 -11.803 3.810 1.00 97.31 202 LEU A N 1
ATOM 1621 C CA . LEU A 1 202 ? -9.184 -11.333 4.691 1.00 97.31 202 LEU A CA 1
ATOM 1622 C C . LEU A 1 202 ? -7.816 -11.586 4.047 1.00 97.31 202 LEU A C 1
ATOM 1624 O O . LEU A 1 202 ? -7.567 -12.592 3.386 1.00 97.31 202 LEU A O 1
ATOM 1628 N N . GLY A 1 203 ? -6.905 -10.643 4.250 1.00 95.75 203 GLY A N 1
ATOM 1629 C CA . GLY A 1 203 ? -5.490 -10.812 3.963 1.00 95.75 203 GLY A CA 1
ATOM 1630 C C . GLY A 1 203 ? -4.773 -11.573 5.080 1.00 95.75 203 GLY A C 1
ATOM 1631 O O . GLY A 1 203 ? -5.346 -11.918 6.109 1.00 95.75 203 GLY A O 1
ATOM 1632 N N . GLY A 1 204 ? -3.469 -11.794 4.918 1.00 92.56 204 GLY A N 1
ATOM 1633 C CA . GLY A 1 204 ? -2.684 -12.563 5.887 1.00 92.56 204 GLY A CA 1
ATOM 1634 C C . GLY A 1 204 ? -2.199 -11.751 7.097 1.00 92.56 204 GLY A C 1
ATOM 1635 O O . GLY A 1 204 ? -1.648 -10.645 6.970 1.00 92.56 204 GLY A O 1
ATOM 1636 N N . ALA A 1 205 ? -2.304 -12.340 8.291 1.00 92.50 205 ALA A N 1
ATOM 1637 C CA . ALA A 1 205 ? -1.645 -11.877 9.512 1.00 92.50 205 ALA A CA 1
ATOM 1638 C C . ALA A 1 205 ? -1.184 -13.064 10.371 1.00 92.50 205 ALA A C 1
ATOM 1640 O O . ALA A 1 205 ? -1.888 -14.057 10.469 1.00 92.50 205 ALA A O 1
ATOM 1641 N N . GLY A 1 206 ? -0.017 -12.935 11.010 1.00 92.19 206 GLY A N 1
ATOM 1642 C CA . GLY A 1 206 ? 0.606 -14.026 11.772 1.00 92.19 206 GLY A CA 1
ATOM 1643 C C . GLY A 1 206 ? 1.760 -14.709 11.023 1.00 92.19 206 GLY A C 1
ATOM 1644 O O . GLY A 1 206 ? 2.343 -14.091 10.115 1.00 92.19 206 GLY A O 1
ATOM 1645 N N . PRO A 1 207 ? 2.157 -15.921 11.443 1.00 94.25 207 PRO A N 1
ATOM 1646 C CA . PRO A 1 207 ? 3.170 -16.742 10.782 1.00 94.25 207 PRO A CA 1
ATOM 1647 C C . PRO A 1 207 ? 2.556 -17.491 9.583 1.00 94.25 207 PRO A C 1
ATOM 1649 O O . PRO A 1 207 ? 2.358 -18.700 9.588 1.00 94.25 207 PRO A O 1
ATOM 1652 N N . CYS A 1 208 ? 2.172 -16.716 8.574 1.00 95.69 208 CYS A N 1
ATOM 1653 C CA . CYS A 1 208 ? 1.450 -17.159 7.387 1.00 95.69 208 CYS A CA 1
ATOM 1654 C C . CYS A 1 208 ? 1.981 -16.429 6.144 1.00 95.69 208 CYS A C 1
ATOM 1656 O O . CYS A 1 208 ? 2.767 -15.469 6.267 1.00 95.69 208 CYS A O 1
ATOM 1658 N N . VAL A 1 209 ? 1.525 -16.841 4.960 1.00 96.62 209 VAL A N 1
ATOM 1659 C CA . VAL A 1 209 ? 1.654 -16.016 3.758 1.00 96.62 209 VAL A CA 1
ATOM 1660 C C . VAL A 1 209 ? 0.854 -14.736 3.984 1.00 96.62 209 VAL A C 1
ATOM 1662 O O . VAL A 1 209 ? -0.319 -14.726 4.340 1.00 96.62 209 VAL A O 1
ATOM 1665 N N . ARG A 1 210 ? 1.513 -13.598 3.836 1.00 96.94 210 ARG A N 1
ATOM 1666 C CA . ARG A 1 210 ? 0.876 -12.295 3.949 1.00 96.94 210 ARG A CA 1
ATOM 1667 C C . ARG A 1 210 ? 0.252 -11.921 2.619 1.00 96.94 210 ARG A C 1
ATOM 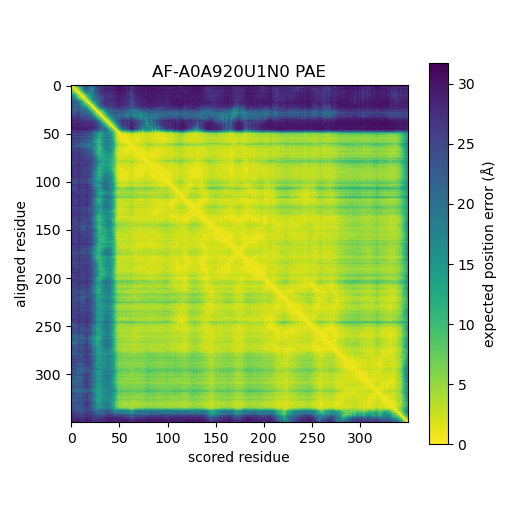1669 O O . ARG A 1 210 ? 0.665 -12.383 1.562 1.00 96.94 210 ARG A O 1
ATOM 1676 N N . THR A 1 211 ? -0.676 -10.985 2.706 1.00 95.19 211 THR A N 1
ATOM 1677 C CA . THR A 1 211 ? -1.250 -10.245 1.583 1.00 95.19 211 THR A CA 1
ATOM 1678 C C . THR A 1 211 ? -0.196 -9.925 0.532 1.00 95.19 211 THR A C 1
ATOM 1680 O O . THR A 1 211 ? 0.823 -9.306 0.851 1.00 95.19 211 THR A O 1
ATOM 1683 N N . ALA A 1 212 ? -0.438 -10.335 -0.707 1.00 94.62 212 ALA A N 1
ATOM 1684 C CA . ALA A 1 212 ? 0.437 -9.979 -1.812 1.00 94.62 212 ALA A CA 1
ATOM 1685 C C . ALA A 1 212 ? 0.038 -8.620 -2.388 1.00 94.62 212 ALA A C 1
ATOM 1687 O O . ALA A 1 212 ? -1.109 -8.176 -2.248 1.00 94.62 212 ALA A O 1
ATOM 1688 N N . GLN A 1 213 ? 0.991 -7.974 -3.053 1.00 96.12 213 GLN A N 1
ATOM 1689 C CA . GLN A 1 213 ? 0.741 -6.734 -3.773 1.00 96.12 213 GLN A CA 1
ATOM 1690 C C . GLN A 1 213 ? 1.652 -6.612 -4.996 1.00 96.12 213 GLN A C 1
ATOM 1692 O O . GLN A 1 213 ? 2.818 -7.023 -4.960 1.00 96.12 213 GLN A O 1
ATOM 1697 N N . SER A 1 214 ? 1.121 -6.013 -6.058 1.00 97.00 214 SER A N 1
ATOM 1698 C CA . SER A 1 214 ? 1.869 -5.641 -7.256 1.00 97.00 214 SER A CA 1
ATOM 1699 C C . SER A 1 214 ? 1.981 -4.125 -7.416 1.00 97.00 214 SER A C 1
ATOM 1701 O O . SER A 1 214 ? 1.154 -3.371 -6.900 1.00 97.00 214 SER A O 1
ATOM 1703 N N . CYS A 1 215 ? 2.958 -3.661 -8.200 1.00 96.88 215 CYS A N 1
ATOM 1704 C CA . CYS A 1 215 ? 2.885 -2.312 -8.760 1.00 96.88 215 CYS A CA 1
ATOM 1705 C C . CYS A 1 215 ? 1.696 -2.184 -9.740 1.00 96.88 215 CYS A C 1
ATOM 1707 O O . CYS A 1 215 ? 1.035 -3.171 -10.071 1.00 96.88 215 CYS A O 1
ATOM 1709 N N . VAL A 1 216 ? 1.430 -0.959 -10.216 1.00 95.88 216 VAL A N 1
ATOM 1710 C CA . VAL A 1 216 ? 0.374 -0.684 -11.215 1.00 95.88 216 VAL A CA 1
ATOM 1711 C C . VAL A 1 216 ? 0.606 -1.442 -12.526 1.00 95.88 216 VAL A C 1
ATOM 1713 O O . VAL A 1 216 ? -0.342 -1.788 -13.228 1.00 95.88 216 VAL A O 1
ATOM 1716 N N . GLY A 1 217 ? 1.871 -1.703 -12.851 1.00 94.00 217 GLY A N 1
ATOM 1717 C CA . GLY A 1 217 ? 2.258 -2.596 -13.927 1.00 94.00 217 GLY A CA 1
ATOM 1718 C C . GLY A 1 217 ? 1.705 -2.239 -15.301 1.00 94.00 217 GLY A C 1
ATOM 1719 O O . GLY A 1 217 ? 1.421 -1.072 -15.589 1.00 94.00 217 GLY A O 1
ATOM 1720 N N . ALA A 1 218 ? 1.499 -3.259 -16.134 1.00 91.88 218 ALA A N 1
ATOM 1721 C CA . ALA A 1 218 ? 1.030 -3.108 -17.515 1.00 91.88 218 ALA A CA 1
ATOM 1722 C C . ALA A 1 218 ? -0.342 -2.416 -17.652 1.00 91.88 218 ALA A C 1
ATOM 1724 O O . ALA A 1 218 ? -0.736 -2.048 -18.757 1.00 91.88 218 ALA A O 1
ATOM 1725 N N . SER A 1 219 ? -1.080 -2.206 -16.553 1.00 92.81 219 SER A N 1
ATOM 1726 C CA . SER A 1 219 ? -2.328 -1.435 -16.594 1.00 92.81 219 SER A CA 1
ATOM 1727 C C . SER A 1 219 ? -2.109 0.048 -16.909 1.00 92.81 219 SER A C 1
ATOM 1729 O O . SER A 1 219 ? -2.999 0.684 -17.471 1.00 92.81 219 SER A O 1
ATOM 1731 N N . ARG A 1 220 ? -0.943 0.611 -16.551 1.00 93.62 220 ARG A N 1
ATOM 1732 C CA . ARG A 1 220 ? -0.634 2.034 -16.784 1.00 93.62 220 ARG A CA 1
ATOM 1733 C C . ARG A 1 220 ? 0.862 2.364 -16.869 1.00 93.62 220 ARG A C 1
ATOM 1735 O O . ARG A 1 220 ? 1.229 3.524 -16.714 1.00 93.62 220 ARG A O 1
ATOM 1742 N N . CYS A 1 221 ? 1.727 1.371 -17.050 1.00 92.25 221 CYS A N 1
ATOM 1743 C CA . CYS A 1 221 ? 3.168 1.566 -17.165 1.00 92.25 221 CYS A CA 1
ATOM 1744 C C . CYS A 1 221 ? 3.709 0.840 -18.398 1.00 92.25 221 CYS A C 1
ATOM 1746 O O . CYS A 1 221 ? 3.612 -0.379 -18.516 1.00 92.25 221 CYS A O 1
ATOM 1748 N N . GLU A 1 222 ? 4.318 1.609 -19.291 1.00 89.19 222 GLU A N 1
ATOM 1749 C CA . GLU A 1 222 ? 4.965 1.169 -20.527 1.00 89.19 222 GLU A CA 1
ATOM 1750 C C . GLU A 1 222 ? 6.285 0.416 -20.306 1.00 89.19 222 GLU A C 1
ATOM 1752 O O . GLU A 1 222 ? 6.808 -0.190 -21.232 1.00 89.19 222 GLU A O 1
ATOM 1757 N N . GLN A 1 223 ? 6.821 0.446 -19.084 1.00 91.31 223 GLN A N 1
ATOM 1758 C CA . GLN A 1 223 ? 8.072 -0.221 -18.703 1.00 91.31 223 GLN A CA 1
ATOM 1759 C C . GLN A 1 223 ? 7.838 -1.607 -18.094 1.00 91.31 223 GLN A C 1
ATOM 1761 O O . GLN A 1 223 ? 8.775 -2.257 -17.637 1.00 91.31 223 GLN A O 1
ATOM 1766 N N . SER A 1 224 ? 6.580 -2.028 -17.990 1.00 93.75 224 SER A N 1
ATOM 1767 C CA . SER A 1 224 ? 6.221 -3.319 -17.424 1.00 93.75 224 SER A CA 1
ATOM 1768 C C . SER A 1 224 ? 6.723 -4.450 -18.324 1.00 93.75 224 SER A C 1
ATOM 1770 O O . SER A 1 224 ? 6.363 -4.519 -19.494 1.00 93.75 224 SER A O 1
ATOM 1772 N N . CYS A 1 225 ? 7.537 -5.350 -17.768 1.00 95.31 225 CYS A N 1
ATOM 1773 C CA . CYS A 1 225 ? 8.073 -6.528 -18.456 1.00 95.31 225 CYS A CA 1
ATOM 1774 C C . CYS A 1 225 ? 7.293 -7.817 -18.134 1.00 95.31 225 CYS A C 1
ATOM 1776 O O . CYS A 1 225 ? 7.703 -8.907 -18.526 1.00 95.31 225 CYS A O 1
ATOM 1778 N N . ALA A 1 226 ? 6.215 -7.731 -17.353 1.00 90.38 226 ALA A N 1
ATOM 1779 C CA . ALA A 1 226 ? 5.462 -8.884 -16.871 1.00 90.38 226 ALA A CA 1
ATOM 1780 C C . ALA A 1 226 ? 3.976 -8.539 -16.735 1.00 90.38 226 ALA A C 1
ATOM 1782 O O . ALA A 1 226 ? 3.605 -7.379 -16.689 1.00 90.38 226 ALA A O 1
ATOM 1783 N N . ASN A 1 227 ? 3.103 -9.541 -16.616 1.00 94.88 227 ASN A N 1
ATOM 1784 C CA . ASN A 1 227 ? 1.722 -9.291 -16.200 1.00 94.88 227 ASN A CA 1
ATOM 1785 C C . ASN A 1 227 ? 1.625 -9.407 -14.674 1.00 94.88 227 ASN A C 1
ATOM 1787 O O . ASN A 1 227 ? 1.312 -10.472 -14.137 1.00 94.88 227 ASN A O 1
ATOM 1791 N N . GLU A 1 228 ? 1.925 -8.317 -13.972 1.00 95.94 228 GLU A N 1
ATOM 1792 C CA . GLU A 1 228 ? 2.042 -8.293 -12.514 1.00 95.94 228 GLU A CA 1
ATOM 1793 C C . GLU A 1 228 ? 0.723 -8.647 -11.837 1.00 95.94 228 GLU A C 1
ATOM 1795 O O . GLU A 1 228 ? 0.719 -9.378 -10.850 1.00 95.94 228 GLU A O 1
ATOM 1800 N N . HIS A 1 229 ? -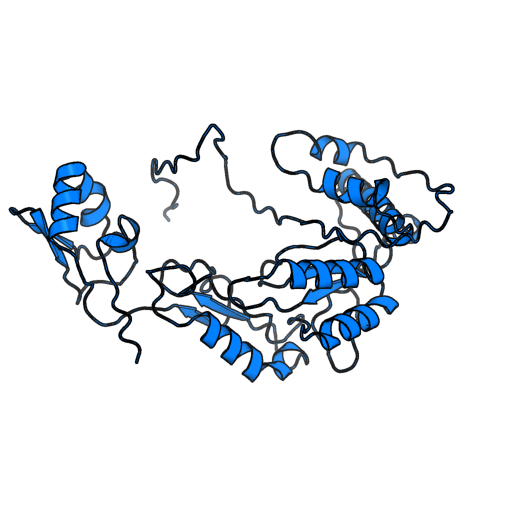0.399 -8.198 -12.405 1.00 95.56 229 HIS A N 1
ATOM 1801 C CA . HIS A 1 229 ? -1.729 -8.486 -11.873 1.00 95.56 229 HIS A CA 1
ATOM 1802 C C . HIS A 1 229 ? -2.072 -9.976 -11.979 1.00 95.56 229 HIS A C 1
ATOM 1804 O O . HIS A 1 229 ? -2.623 -10.556 -11.040 1.00 95.56 229 HIS A O 1
ATOM 1810 N N . LYS A 1 230 ? -1.720 -10.625 -13.098 1.00 96.12 230 LYS A N 1
ATOM 1811 C CA . LYS A 1 230 ? -1.899 -12.074 -13.262 1.00 96.12 230 LYS A CA 1
ATOM 1812 C C . LYS A 1 230 ? -0.994 -12.848 -12.306 1.00 96.12 230 LYS A C 1
ATOM 1814 O O . LYS A 1 230 ? -1.471 -13.793 -11.682 1.00 96.12 230 LYS A O 1
ATOM 1819 N N . ILE A 1 231 ? 0.272 -12.446 -12.162 1.00 96.56 231 ILE A N 1
ATOM 1820 C CA . ILE A 1 231 ? 1.219 -13.076 -11.225 1.00 96.56 231 ILE A CA 1
ATOM 1821 C C . ILE A 1 231 ? 0.707 -12.945 -9.787 1.00 96.56 231 ILE A C 1
ATOM 1823 O O . ILE A 1 231 ? 0.600 -13.953 -9.096 1.00 96.56 231 ILE A O 1
ATOM 1827 N N . HIS A 1 232 ? 0.318 -11.738 -9.359 1.00 95.56 232 HIS A N 1
ATOM 1828 C CA . HIS A 1 232 ? -0.280 -11.481 -8.044 1.00 95.56 232 HIS A CA 1
ATOM 1829 C C . HIS A 1 232 ? -1.461 -12.418 -7.798 1.00 95.56 232 HIS A C 1
ATOM 1831 O O . HIS A 1 232 ? -1.441 -13.176 -6.829 1.00 95.56 232 HIS A O 1
ATOM 1837 N N . ARG A 1 233 ? -2.461 -12.422 -8.687 1.00 94.06 233 ARG A N 1
ATOM 1838 C CA . ARG A 1 233 ? -3.657 -13.257 -8.513 1.00 94.06 233 ARG A CA 1
ATOM 1839 C C . ARG A 1 233 ? -3.329 -14.750 -8.485 1.00 94.06 233 ARG A C 1
ATOM 1841 O O . ARG A 1 233 ? -3.913 -15.479 -7.695 1.00 94.06 233 ARG A O 1
ATOM 1848 N N . THR A 1 234 ? -2.384 -15.195 -9.313 1.00 95.56 234 THR A N 1
ATOM 1849 C CA . THR A 1 234 ? -1.946 -16.599 -9.350 1.00 95.56 234 THR A CA 1
ATOM 1850 C C . THR A 1 234 ? -1.319 -17.008 -8.021 1.00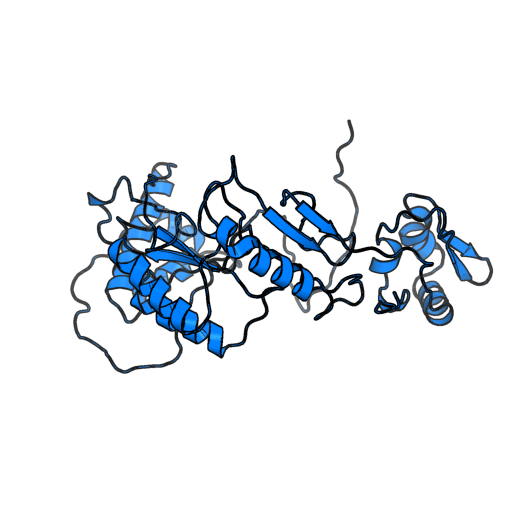 95.56 234 THR A C 1
ATOM 1852 O O . THR A 1 234 ? -1.669 -18.050 -7.480 1.00 95.56 234 THR A O 1
ATOM 1855 N N . LEU A 1 235 ? -0.435 -16.175 -7.463 1.00 94.06 235 LEU A N 1
ATOM 1856 C CA . LEU A 1 235 ? 0.198 -16.445 -6.175 1.00 94.06 235 LEU A CA 1
ATOM 1857 C C . LEU A 1 235 ? -0.840 -16.471 -5.045 1.00 94.06 235 LEU A C 1
ATOM 1859 O O . LEU A 1 235 ? -0.931 -17.459 -4.330 1.00 94.06 235 LEU A O 1
ATOM 1863 N N . VAL A 1 236 ? -1.678 -15.441 -4.908 1.00 91.19 236 VAL A N 1
ATOM 1864 C CA . VAL A 1 236 ? -2.660 -15.386 -3.804 1.00 91.19 236 VAL A CA 1
ATOM 1865 C C . VAL A 1 236 ? -3.656 -16.547 -3.856 1.00 91.19 236 VAL A C 1
ATOM 1867 O O . VAL A 1 236 ? -3.942 -17.146 -2.822 1.00 91.19 236 VAL A O 1
ATOM 1870 N N . ASN A 1 237 ? -4.137 -16.913 -5.047 1.00 92.31 237 ASN A N 1
ATOM 1871 C CA . ASN A 1 237 ? -5.105 -17.999 -5.198 1.00 92.31 237 ASN A CA 1
ATOM 1872 C C . ASN A 1 237 ? -4.494 -19.388 -4.953 1.00 92.31 237 ASN A C 1
ATOM 1874 O O . ASN A 1 237 ? -5.185 -20.282 -4.478 1.00 92.31 237 ASN A O 1
ATOM 1878 N N . ASN A 1 238 ? -3.211 -19.586 -5.268 1.00 95.81 238 ASN A N 1
ATOM 1879 C CA . ASN A 1 238 ? -2.542 -20.868 -5.028 1.00 95.81 238 ASN A CA 1
ATOM 1880 C C . ASN A 1 238 ? -2.126 -21.053 -3.562 1.00 95.81 238 ASN A C 1
ATOM 1882 O O . ASN A 1 238 ? -2.006 -22.185 -3.110 1.00 95.81 238 ASN A O 1
ATOM 1886 N N . PHE A 1 239 ? -1.915 -19.956 -2.832 1.00 95.12 239 PHE A N 1
ATOM 1887 C CA . PHE A 1 239 ? -1.483 -19.955 -1.431 1.00 95.12 239 PHE A CA 1
ATOM 1888 C C . PHE A 1 239 ? -2.599 -19.524 -0.467 1.00 95.12 239 PHE A C 1
ATOM 1890 O O . PHE A 1 239 ? -2.316 -19.076 0.638 1.00 95.12 239 PHE A O 1
ATOM 1897 N N . THR A 1 240 ? -3.872 -19.620 -0.869 1.00 93.31 240 THR A N 1
ATOM 1898 C CA . THR A 1 240 ? -5.004 -19.139 -0.054 1.00 93.31 240 THR A CA 1
ATOM 1899 C C . THR A 1 240 ? -5.046 -19.804 1.325 1.00 93.31 240 THR A C 1
ATOM 1901 O O . THR A 1 240 ? -5.178 -19.111 2.330 1.00 93.31 240 THR A O 1
ATOM 1904 N N . ASP A 1 241 ? -4.828 -21.122 1.401 1.00 94.56 241 ASP A N 1
ATOM 1905 C CA . ASP A 1 241 ? -4.776 -21.834 2.686 1.00 94.56 241 ASP A CA 1
ATOM 1906 C C . ASP A 1 241 ? -3.665 -21.287 3.597 1.00 94.56 241 ASP A C 1
ATOM 1908 O O . ASP A 1 241 ? -3.927 -20.897 4.735 1.00 94.56 241 ASP A O 1
ATOM 1912 N N . ASP A 1 242 ? -2.455 -21.125 3.053 1.00 95.69 242 ASP A N 1
ATOM 1913 C CA . ASP A 1 242 ? -1.303 -20.584 3.777 1.00 95.69 242 ASP A CA 1
ATOM 1914 C C . ASP A 1 242 ? -1.453 -19.105 4.156 1.00 95.69 242 ASP A C 1
ATOM 1916 O O . ASP A 1 242 ? -0.704 -18.622 5.008 1.00 95.69 242 ASP A O 1
ATOM 1920 N N . VAL A 1 243 ? -2.376 -18.359 3.535 1.00 95.38 243 VAL A N 1
ATOM 1921 C CA . VAL A 1 243 ? -2.706 -16.977 3.924 1.00 95.38 243 VAL A CA 1
ATOM 1922 C C . VAL A 1 243 ? -3.567 -16.963 5.182 1.00 95.38 243 VAL A C 1
ATOM 1924 O O . VAL A 1 243 ? -3.313 -16.179 6.108 1.00 95.38 243 VAL A O 1
ATOM 1927 N N . HIS A 1 244 ? -4.579 -17.828 5.213 1.00 96.31 244 HIS A N 1
ATOM 1928 C CA . HIS A 1 244 ? -5.637 -17.803 6.219 1.00 96.31 244 HIS A CA 1
ATOM 1929 C C . HIS A 1 244 ? -5.385 -18.715 7.414 1.00 96.31 244 HIS A C 1
ATOM 1931 O O . HIS A 1 244 ? -5.885 -18.426 8.502 1.00 96.31 244 HIS A O 1
ATOM 1937 N N . ARG A 1 245 ? -4.614 -19.793 7.246 1.00 95.94 245 ARG A N 1
ATOM 1938 C CA . ARG A 1 245 ? -4.325 -20.800 8.277 1.00 95.94 245 ARG A CA 1
ATOM 1939 C C . ARG A 1 245 ? -2.824 -20.808 8.558 1.00 95.94 245 ARG A C 1
ATOM 1941 O O . ARG A 1 245 ? -2.072 -21.467 7.849 1.00 95.94 245 ARG A O 1
ATOM 1948 N N . PRO A 1 246 ? -2.352 -20.043 9.562 1.00 93.06 246 PRO A N 1
ATOM 1949 C CA . PRO A 1 246 ? -0.926 -19.921 9.840 1.00 93.06 246 PRO A CA 1
ATOM 1950 C C . PRO A 1 246 ? -0.273 -21.279 10.133 1.00 93.06 246 PRO A C 1
ATOM 1952 O O . PRO A 1 246 ? -0.435 -21.831 11.219 1.00 93.06 246 PRO A O 1
ATOM 1955 N N . ALA A 1 247 ? 0.473 -21.794 9.156 1.00 93.25 247 ALA A N 1
ATOM 1956 C CA . ALA A 1 247 ? 1.190 -23.068 9.224 1.00 93.25 247 ALA A CA 1
ATOM 1957 C C . ALA A 1 247 ? 2.711 -22.906 9.041 1.00 93.25 247 ALA A C 1
ATOM 1959 O O . ALA A 1 247 ? 3.460 -23.880 9.123 1.00 93.25 247 ALA A O 1
ATOM 1960 N N . LEU A 1 248 ? 3.186 -21.681 8.791 1.00 94.75 248 LEU A N 1
ATOM 1961 C CA . LEU A 1 248 ? 4.593 -21.415 8.509 1.00 94.75 248 LEU A CA 1
ATOM 1962 C C . LEU A 1 248 ? 5.391 -21.176 9.802 1.00 94.75 248 LEU A C 1
ATOM 1964 O O . LEU A 1 248 ? 4.832 -20.709 10.794 1.00 94.75 248 LEU A O 1
ATOM 1968 N N . PRO A 1 249 ? 6.722 -21.395 9.803 1.00 96.81 249 PRO A N 1
ATOM 1969 C CA . PRO A 1 249 ? 7.568 -21.045 10.947 1.00 96.81 249 PRO A CA 1
ATOM 1970 C C . PRO A 1 249 ? 7.540 -19.548 11.280 1.00 96.81 249 PRO A C 1
ATOM 1972 O O . PRO A 1 249 ? 7.652 -19.154 12.440 1.00 96.81 249 PRO A O 1
ATOM 1975 N N . TYR A 1 250 ? 7.399 -18.697 10.258 1.00 97.38 250 TYR A N 1
ATOM 1976 C CA . TYR A 1 250 ? 7.206 -17.263 10.425 1.00 97.38 250 TYR A CA 1
ATOM 1977 C C . TYR A 1 250 ? 6.487 -16.651 9.212 1.00 97.38 250 TYR A C 1
ATOM 1979 O O . TYR A 1 250 ? 5.983 -17.359 8.348 1.00 97.38 250 TYR A O 1
ATOM 1987 N N . LYS A 1 251 ? 6.385 -15.319 9.166 1.00 96.94 251 LYS A N 1
ATOM 1988 C CA . LYS A 1 251 ? 5.722 -14.594 8.071 1.00 96.94 251 LYS A CA 1
ATOM 1989 C C . LYS A 1 251 ? 6.459 -14.776 6.742 1.00 96.94 251 LYS A C 1
ATOM 1991 O O . LYS A 1 251 ? 7.681 -14.713 6.729 1.00 96.94 251 LYS A O 1
ATOM 1996 N N . PHE A 1 252 ? 5.699 -14.887 5.656 1.00 97.50 252 PHE A N 1
ATOM 1997 C CA . PHE A 1 252 ? 6.214 -14.916 4.287 1.00 97.50 252 PHE A CA 1
ATOM 1998 C C . PHE A 1 252 ? 5.440 -13.928 3.407 1.00 97.50 252 PHE A C 1
ATOM 2000 O O . PHE A 1 252 ? 4.235 -13.768 3.581 1.00 97.50 252 PHE A O 1
ATOM 2007 N N . LYS A 1 253 ? 6.088 -13.230 2.478 1.00 97.56 253 LYS A N 1
ATOM 2008 C CA . LYS A 1 253 ? 5.470 -12.183 1.651 1.00 97.56 253 LYS A CA 1
ATOM 2009 C C . LYS A 1 253 ? 5.837 -12.337 0.185 1.00 97.56 253 LYS A C 1
ATOM 2011 O O . LYS A 1 253 ? 7.010 -12.485 -0.146 1.00 97.56 253 LYS A O 1
ATOM 2016 N N . PHE A 1 254 ? 4.843 -12.136 -0.675 1.00 97.50 254 PHE A N 1
ATOM 2017 C CA . PHE A 1 254 ? 5.033 -11.919 -2.106 1.00 97.50 254 PHE A CA 1
ATOM 2018 C C . PHE A 1 254 ? 4.897 -10.435 -2.445 1.00 97.50 254 PHE A C 1
ATOM 2020 O O . PHE A 1 254 ? 3.931 -9.783 -2.035 1.00 97.50 254 PHE A O 1
ATOM 2027 N N . LYS A 1 255 ? 5.824 -9.910 -3.247 1.00 98.06 255 LYS A N 1
ATOM 2028 C CA . LYS A 1 255 ? 5.664 -8.612 -3.913 1.00 98.06 255 LYS A CA 1
ATOM 2029 C C . LYS A 1 255 ? 6.140 -8.677 -5.350 1.00 98.06 255 LYS A C 1
ATOM 2031 O O . LYS A 1 255 ? 7.126 -9.346 -5.650 1.00 98.06 255 LYS A O 1
ATOM 2036 N N . ILE A 1 256 ? 5.425 -7.968 -6.218 1.00 98.25 256 ILE A N 1
ATOM 2037 C CA . ILE A 1 256 ? 5.624 -8.036 -7.660 1.00 98.25 256 ILE A CA 1
ATOM 2038 C C . ILE A 1 256 ? 5.855 -6.632 -8.223 1.00 98.25 256 ILE A C 1
ATOM 2040 O O . ILE A 1 256 ? 5.017 -5.745 -8.062 1.00 98.25 256 ILE A O 1
ATOM 2044 N N . SER A 1 257 ? 6.964 -6.455 -8.930 1.00 97.94 257 SER A N 1
ATOM 2045 C CA . SER A 1 257 ? 7.296 -5.247 -9.678 1.00 97.94 257 SER A CA 1
ATOM 2046 C C . SER A 1 257 ? 7.557 -5.582 -11.140 1.00 97.94 257 SER A C 1
ATOM 2048 O O . SER A 1 257 ? 8.260 -6.535 -11.462 1.00 97.94 257 SER A O 1
ATOM 2050 N N . GLY A 1 258 ? 6.999 -4.776 -12.039 1.00 96.94 258 GLY A N 1
ATOM 2051 C CA . GLY A 1 258 ? 7.103 -4.977 -13.484 1.00 96.94 258 GLY A CA 1
ATOM 2052 C C . GLY A 1 258 ? 8.488 -4.807 -14.079 1.00 96.94 258 GLY A C 1
ATOM 2053 O O . GLY A 1 258 ? 8.759 -5.361 -15.139 1.00 96.94 258 GLY A O 1
ATOM 2054 N N . CYS A 1 259 ? 9.348 -4.035 -13.421 1.00 96.62 259 CYS A N 1
ATOM 2055 C CA . CYS A 1 259 ? 10.686 -3.708 -13.892 1.00 96.62 259 CYS A CA 1
ATOM 2056 C C . CYS A 1 259 ? 11.624 -3.389 -12.713 1.00 96.62 259 CYS A C 1
ATOM 2058 O O . CYS A 1 259 ? 11.149 -3.228 -11.580 1.00 96.62 259 CYS A O 1
ATOM 2060 N N . PRO A 1 260 ? 12.937 -3.228 -12.961 1.00 97.25 260 PRO A N 1
ATOM 2061 C CA . PRO A 1 260 ? 13.927 -2.941 -11.920 1.00 97.25 260 PRO A CA 1
ATOM 2062 C C . PRO A 1 260 ? 13.787 -1.589 -11.202 1.00 97.25 260 PRO A C 1
ATOM 2064 O O . PRO A 1 260 ? 14.473 -1.379 -10.209 1.00 97.25 260 PRO A O 1
ATOM 2067 N N . ASN A 1 261 ? 12.881 -0.697 -11.633 1.00 96.38 261 ASN A N 1
ATOM 2068 C CA . ASN A 1 261 ? 12.515 0.488 -10.837 1.00 96.38 261 ASN A CA 1
ATOM 2069 C C . ASN A 1 261 ? 11.820 0.123 -9.519 1.00 96.38 261 ASN A C 1
ATOM 2071 O O . ASN A 1 261 ? 11.708 0.961 -8.630 1.00 96.38 261 ASN A O 1
ATOM 2075 N N . ASP A 1 262 ? 11.314 -1.109 -9.424 1.00 97.38 262 ASP A N 1
ATOM 2076 C CA . ASP A 1 262 ? 10.764 -1.711 -8.217 1.00 97.38 262 ASP A CA 1
ATOM 2077 C C . ASP A 1 262 ? 9.769 -0.815 -7.453 1.00 97.38 262 ASP A C 1
ATOM 2079 O O . ASP A 1 262 ? 9.881 -0.592 -6.250 1.00 97.38 262 ASP A O 1
ATOM 2083 N N . CYS A 1 263 ? 8.745 -0.300 -8.143 1.00 96.12 263 CYS A N 1
ATOM 2084 C CA . CYS A 1 263 ? 7.764 0.605 -7.531 1.00 96.12 263 CYS A CA 1
ATOM 2085 C C . CYS A 1 263 ? 6.969 -0.027 -6.369 1.00 96.12 263 CYS A C 1
ATOM 2087 O O . CYS A 1 263 ? 6.384 0.698 -5.567 1.00 96.12 263 CYS A O 1
ATOM 2089 N N . MET A 1 264 ? 6.928 -1.363 -6.258 1.00 94.19 264 MET A N 1
ATOM 2090 C CA . MET A 1 264 ? 6.326 -2.056 -5.109 1.00 94.19 264 MET A CA 1
ATOM 2091 C C . MET A 1 264 ? 7.276 -2.147 -3.897 1.00 94.19 264 MET A C 1
ATOM 2093 O O . MET A 1 264 ? 6.861 -2.503 -2.776 1.00 94.19 264 MET A O 1
ATOM 2097 N N . ASN A 1 265 ? 8.547 -1.805 -4.120 1.00 96.12 265 ASN A N 1
ATOM 2098 C CA . ASN A 1 265 ? 9.673 -2.031 -3.233 1.00 96.12 265 ASN A CA 1
ATOM 2099 C C . ASN A 1 265 ? 9.666 -3.493 -2.759 1.00 96.12 265 ASN A C 1
ATOM 2101 O O . ASN A 1 265 ? 9.454 -3.790 -1.578 1.00 96.12 265 ASN A O 1
ATOM 2105 N N . ALA A 1 266 ? 9.691 -4.398 -3.735 1.00 96.88 266 ALA A N 1
ATOM 2106 C CA . ALA A 1 266 ? 9.590 -5.832 -3.568 1.00 96.88 266 ALA A CA 1
ATOM 2107 C C . ALA A 1 266 ? 10.861 -6.397 -2.943 1.00 96.88 266 ALA A C 1
ATOM 2109 O O . ALA A 1 266 ? 10.743 -7.165 -1.990 1.00 96.88 266 ALA A O 1
ATOM 2110 N N . ILE A 1 267 ? 12.039 -5.973 -3.411 1.00 97.38 267 ILE A N 1
ATOM 2111 C CA . ILE A 1 267 ? 13.318 -6.531 -2.955 1.00 97.38 267 ILE A CA 1
ATOM 2112 C C . ILE A 1 267 ? 13.561 -6.304 -1.456 1.00 97.38 267 ILE A C 1
ATOM 2114 O O . ILE A 1 267 ? 14.067 -7.191 -0.780 1.00 97.38 267 ILE A O 1
ATOM 2118 N N . GLU A 1 268 ? 13.118 -5.167 -0.908 1.00 97.00 268 GLU A N 1
ATOM 2119 C CA . GLU A 1 268 ? 13.313 -4.830 0.513 1.00 97.00 268 GLU A CA 1
ATOM 2120 C C . GLU A 1 268 ? 12.186 -5.329 1.427 1.00 97.00 268 GLU A C 1
ATOM 2122 O O . GLU A 1 268 ? 12.320 -5.367 2.651 1.00 97.00 268 GLU A O 1
ATOM 2127 N N . ARG A 1 269 ? 10.996 -5.611 0.878 1.00 97.06 269 ARG A N 1
ATOM 2128 C CA . ARG A 1 269 ? 9.771 -5.761 1.693 1.00 97.06 269 ARG A CA 1
ATOM 2129 C C . ARG A 1 269 ? 9.027 -7.067 1.455 1.00 97.06 269 ARG A C 1
ATOM 2131 O O . ARG A 1 269 ? 7.912 -7.194 1.981 1.00 97.06 269 ARG A O 1
ATOM 2138 N N . ALA A 1 270 ? 9.600 -7.995 0.697 1.00 97.31 270 ALA A N 1
ATOM 2139 C CA . ALA A 1 270 ? 9.070 -9.332 0.487 1.00 97.31 270 ALA A CA 1
ATOM 2140 C C . ALA A 1 270 ? 10.138 -10.409 0.670 1.00 97.31 270 ALA A C 1
ATOM 2142 O O . ALA A 1 270 ? 11.304 -10.195 0.368 1.00 97.31 270 ALA A O 1
ATOM 2143 N N . ASP A 1 271 ? 9.699 -11.574 1.136 1.00 97.94 271 ASP A N 1
ATOM 2144 C CA . ASP A 1 271 ? 10.529 -12.773 1.244 1.00 97.94 271 ASP A CA 1
ATOM 2145 C C . ASP A 1 271 ? 10.735 -13.412 -0.141 1.00 97.94 271 ASP A C 1
ATOM 2147 O O . ASP A 1 271 ? 11.785 -13.980 -0.425 1.00 97.94 271 ASP A O 1
ATOM 2151 N N . MET A 1 272 ? 9.755 -13.249 -1.039 1.00 97.06 272 MET A N 1
ATOM 2152 C CA . MET A 1 272 ? 9.881 -13.549 -2.462 1.00 97.06 272 MET A CA 1
ATOM 2153 C C . MET A 1 272 ? 9.492 -12.331 -3.304 1.00 97.06 272 MET A C 1
ATOM 2155 O O . MET A 1 272 ? 8.313 -11.985 -3.452 1.00 97.06 272 MET A O 1
ATOM 2159 N N . ALA A 1 273 ? 10.511 -11.695 -3.879 1.00 97.88 273 ALA A N 1
ATOM 2160 C CA . ALA A 1 273 ? 10.370 -10.589 -4.813 1.00 97.88 273 ALA A CA 1
ATOM 2161 C C . ALA A 1 273 ? 10.336 -11.105 -6.258 1.00 97.88 273 ALA A C 1
ATOM 2163 O O . ALA A 1 273 ? 11.248 -11.800 -6.703 1.00 97.88 273 ALA A O 1
ATOM 2164 N N . VAL A 1 274 ? 9.298 -10.732 -7.005 1.00 98.00 274 VAL A N 1
ATOM 2165 C CA . VAL A 1 274 ? 9.226 -10.952 -8.453 1.00 98.00 274 VAL A CA 1
ATOM 2166 C C . VAL A 1 274 ? 9.464 -9.616 -9.138 1.00 98.00 274 VAL A C 1
ATOM 2168 O O . VAL A 1 274 ? 8.638 -8.714 -9.022 1.00 98.00 274 VAL A O 1
ATOM 2171 N N . ILE A 1 275 ? 10.589 -9.483 -9.840 1.00 98.12 275 ILE A N 1
ATOM 2172 C CA . ILE A 1 275 ? 10.966 -8.253 -10.543 1.00 98.12 275 ILE A CA 1
ATOM 2173 C C . ILE A 1 275 ? 11.139 -8.576 -12.024 1.00 98.12 275 ILE A C 1
ATOM 2175 O O . ILE A 1 275 ? 11.996 -9.376 -12.399 1.00 98.12 275 ILE A O 1
ATOM 2179 N N . GLY A 1 276 ? 10.288 -7.979 -12.858 1.00 97.06 276 GLY A N 1
ATOM 2180 C CA . GLY A 1 276 ? 10.322 -8.164 -14.303 1.00 97.06 276 GLY A CA 1
ATOM 2181 C C . GLY A 1 276 ? 11.599 -7.603 -14.928 1.00 97.06 276 GLY A C 1
ATOM 2182 O O . GLY A 1 276 ? 12.194 -6.642 -14.442 1.00 97.06 276 GLY A O 1
ATOM 2183 N N . THR A 1 277 ? 12.038 -8.230 -16.014 1.00 96.69 277 THR A N 1
ATOM 2184 C CA . THR A 1 277 ? 13.167 -7.779 -16.832 1.00 96.69 277 THR A CA 1
ATOM 2185 C C . THR A 1 277 ? 13.038 -8.368 -18.236 1.00 96.69 277 THR A C 1
ATOM 2187 O O . THR A 1 277 ? 12.175 -9.210 -18.483 1.00 96.69 277 THR A O 1
ATOM 2190 N N . TRP A 1 278 ? 13.916 -7.953 -19.141 1.00 94.44 278 TRP A N 1
ATOM 2191 C CA . TRP A 1 278 ? 14.016 -8.459 -20.507 1.00 94.44 278 TRP A CA 1
ATOM 2192 C C . TRP A 1 278 ? 15.403 -9.068 -20.746 1.00 94.44 278 TRP A C 1
ATOM 2194 O O . TRP A 1 278 ? 16.305 -8.944 -19.910 1.00 94.44 278 TRP A O 1
ATOM 2204 N N . ARG A 1 279 ? 15.562 -9.799 -21.852 1.00 95.12 279 ARG A N 1
ATOM 2205 C CA . ARG A 1 279 ? 16.810 -10.519 -22.182 1.00 95.12 279 ARG A CA 1
ATOM 2206 C C . ARG A 1 279 ? 17.368 -10.182 -23.560 1.00 95.12 279 ARG A C 1
ATOM 2208 O O . ARG A 1 279 ? 18.513 -10.524 -23.828 1.00 95.12 279 ARG A O 1
ATOM 2215 N N . ASP A 1 280 ? 16.559 -9.565 -24.405 1.00 94.31 280 ASP A N 1
ATOM 2216 C CA . ASP A 1 280 ? 16.919 -9.058 -25.718 1.00 94.31 280 ASP A CA 1
ATOM 2217 C C . ASP A 1 280 ? 17.438 -7.613 -25.639 1.00 94.31 280 ASP A C 1
ATOM 2219 O O . ASP A 1 280 ? 17.663 -7.053 -24.560 1.00 94.31 280 ASP A O 1
ATOM 2223 N N . ASP A 1 281 ? 17.673 -7.031 -26.808 1.00 94.88 281 ASP A N 1
ATOM 2224 C CA . ASP A 1 281 ? 18.245 -5.702 -26.953 1.00 94.88 281 ASP A CA 1
ATOM 2225 C C . ASP A 1 281 ? 17.226 -4.600 -26.635 1.00 94.88 281 ASP A C 1
ATOM 2227 O O . ASP A 1 281 ? 16.046 -4.681 -26.981 1.00 94.88 281 ASP A O 1
ATOM 2231 N N . ILE A 1 282 ? 17.694 -3.513 -26.016 1.00 93.12 282 ILE A N 1
ATOM 2232 C CA . ILE A 1 282 ? 16.897 -2.292 -25.865 1.00 93.12 282 ILE A CA 1
ATOM 2233 C C . ILE A 1 282 ? 16.604 -1.727 -27.258 1.00 93.12 282 ILE A C 1
ATOM 2235 O O . ILE A 1 282 ? 17.527 -1.423 -28.015 1.00 93.12 282 ILE A O 1
ATOM 2239 N N . LYS A 1 283 ? 15.321 -1.532 -27.580 1.00 89.31 283 LYS A N 1
ATOM 2240 C CA . LYS A 1 283 ? 14.908 -0.881 -28.831 1.00 89.31 283 LYS A CA 1
ATOM 2241 C C . LYS A 1 283 ? 14.933 0.630 -28.658 1.00 89.31 283 LYS A C 1
ATOM 2243 O O . LYS A 1 283 ? 14.517 1.146 -27.620 1.00 89.31 283 LYS A O 1
ATOM 2248 N N . ILE A 1 284 ? 15.407 1.326 -29.684 1.00 89.44 284 ILE A N 1
ATOM 2249 C CA . ILE A 1 284 ? 15.629 2.771 -29.665 1.00 89.44 284 ILE A CA 1
ATOM 2250 C C . ILE A 1 284 ? 15.012 3.363 -30.923 1.00 89.44 284 ILE A C 1
ATOM 2252 O O . ILE A 1 284 ? 15.313 2.911 -32.029 1.00 89.44 284 ILE A O 1
ATOM 2256 N N . ASP A 1 285 ? 14.187 4.387 -30.753 1.00 91.81 285 ASP A N 1
ATOM 2257 C CA . ASP A 1 285 ? 13.781 5.262 -31.848 1.00 91.81 285 ASP A CA 1
ATOM 2258 C C . ASP A 1 285 ? 14.878 6.317 -32.066 1.00 91.81 285 ASP A C 1
ATOM 2260 O O . ASP A 1 285 ? 15.041 7.246 -31.269 1.00 91.81 285 ASP A O 1
ATOM 2264 N N . GLN A 1 286 ? 15.702 6.124 -33.102 1.00 92.75 286 GLN A N 1
ATOM 2265 C CA . GLN A 1 286 ? 16.852 6.998 -33.367 1.00 92.75 286 GLN A CA 1
ATOM 2266 C C . GLN A 1 286 ? 16.425 8.412 -33.778 1.00 92.75 286 GLN A C 1
ATOM 2268 O O . GLN A 1 286 ? 17.123 9.368 -33.443 1.00 92.75 286 GLN A O 1
ATOM 2273 N N . ASP A 1 287 ? 15.285 8.566 -34.455 1.00 92.62 287 ASP A N 1
ATOM 2274 C CA . ASP A 1 287 ? 14.798 9.874 -34.902 1.00 92.62 287 ASP A CA 1
ATOM 2275 C C . ASP A 1 287 ? 14.316 10.703 -33.706 1.00 92.62 287 ASP A C 1
ATOM 2277 O O . ASP A 1 287 ? 14.682 11.875 -33.543 1.00 92.62 287 ASP A O 1
ATOM 2281 N N . GLU A 1 288 ? 13.552 10.080 -32.804 1.00 90.44 288 GLU A N 1
ATOM 2282 C CA . GLU A 1 288 ? 13.126 10.733 -31.566 1.00 90.44 288 GLU A CA 1
ATOM 2283 C C . GLU A 1 288 ? 14.340 11.013 -30.648 1.00 90.44 288 GLU A C 1
ATOM 2285 O O . GLU A 1 288 ? 14.402 12.069 -30.006 1.00 90.44 288 GLU A O 1
ATOM 2290 N N . TRP A 1 289 ? 15.354 10.133 -30.627 1.00 91.38 289 TRP A N 1
ATOM 2291 C CA . TRP A 1 289 ? 16.592 10.355 -29.867 1.00 91.38 289 TRP A CA 1
ATOM 2292 C C . TRP A 1 289 ? 17.370 11.565 -30.388 1.00 91.38 289 TRP A C 1
ATOM 2294 O O . TRP A 1 289 ? 17.721 12.446 -29.602 1.00 91.38 289 TRP A O 1
ATOM 2304 N N . LYS A 1 290 ? 17.592 11.660 -31.704 1.00 93.94 290 LYS A N 1
ATOM 2305 C CA . LYS A 1 290 ? 18.286 12.802 -32.320 1.00 93.94 290 LYS A CA 1
ATOM 2306 C C . LYS A 1 290 ? 17.541 14.112 -32.056 1.00 93.94 290 LYS A C 1
ATOM 2308 O O . LYS A 1 290 ? 18.162 15.091 -31.648 1.00 93.94 290 LYS A O 1
ATOM 2313 N N . THR A 1 291 ? 16.208 14.094 -32.137 1.00 92.88 291 THR A N 1
ATOM 2314 C CA . THR A 1 291 ? 15.353 15.239 -31.765 1.00 92.88 291 THR A CA 1
ATOM 2315 C C . THR A 1 291 ? 15.565 15.658 -30.303 1.00 92.88 291 THR A C 1
ATOM 2317 O O . THR A 1 291 ? 15.599 16.846 -29.973 1.00 92.88 291 THR A O 1
ATOM 2320 N N . TYR A 1 292 ? 15.731 14.695 -29.392 1.00 90.44 292 TYR A N 1
ATOM 2321 C CA . TYR A 1 292 ? 16.029 14.980 -27.989 1.00 90.44 292 TYR A CA 1
ATOM 2322 C C . TYR A 1 292 ? 17.425 15.589 -27.796 1.00 90.44 292 TYR A C 1
ATOM 2324 O O . TYR A 1 292 ? 17.557 16.559 -27.042 1.00 90.44 292 TYR A O 1
ATOM 2332 N N . VAL A 1 293 ? 18.444 15.048 -28.472 1.00 94.38 293 VAL A N 1
ATOM 2333 C CA . VAL A 1 293 ? 19.819 15.568 -28.420 1.00 94.38 293 VAL A CA 1
ATOM 2334 C C . VAL A 1 293 ? 19.880 16.994 -28.958 1.00 94.38 293 VAL A C 1
ATOM 2336 O O . VAL A 1 293 ? 20.489 17.845 -28.313 1.00 94.38 293 VAL A O 1
ATOM 2339 N N . GLU A 1 294 ? 19.193 17.289 -30.062 1.00 95.50 294 GLU A N 1
ATOM 2340 C CA . GLU A 1 294 ? 19.076 18.644 -30.611 1.00 95.50 294 GLU A CA 1
ATOM 2341 C C . GLU A 1 294 ? 18.408 19.598 -29.605 1.00 95.50 294 GLU A C 1
ATOM 2343 O O . GLU A 1 294 ? 18.931 20.671 -29.306 1.00 95.50 294 GLU A O 1
ATOM 2348 N N . ALA A 1 295 ? 17.291 19.181 -29.001 1.00 94.06 295 ALA A N 1
ATOM 2349 C CA . ALA A 1 295 ? 16.527 20.020 -28.079 1.00 94.06 295 ALA A CA 1
ATOM 2350 C C . ALA A 1 295 ? 17.220 20.277 -26.726 1.00 94.06 295 ALA A C 1
ATOM 2352 O O . ALA A 1 295 ? 16.936 21.282 -26.068 1.00 94.06 295 ALA A O 1
ATOM 2353 N N . LYS A 1 296 ? 18.064 19.353 -26.247 1.00 93.38 296 LYS A N 1
ATOM 2354 C CA . LYS A 1 296 ? 18.739 19.454 -24.936 1.00 93.38 296 LYS A CA 1
ATOM 2355 C C . LYS A 1 296 ? 20.225 19.780 -25.018 1.00 93.38 296 LYS A C 1
ATOM 2357 O O . LYS A 1 296 ? 20.789 20.251 -24.031 1.00 93.38 296 LYS A O 1
ATOM 2362 N N . GLY A 1 297 ? 20.843 19.544 -26.165 1.00 95.75 297 GLY A N 1
ATOM 2363 C CA . GLY A 1 297 ? 22.276 19.638 -26.380 1.00 95.75 297 GLY A CA 1
ATOM 2364 C C . GLY A 1 297 ? 23.025 18.352 -26.017 1.00 95.75 297 GLY A C 1
ATOM 2365 O O . GLY A 1 297 ? 22.684 17.622 -25.076 1.00 95.75 297 GLY A O 1
ATOM 2366 N N . ARG A 1 298 ? 24.120 18.107 -26.746 1.00 95.50 298 ARG A N 1
ATOM 2367 C CA . ARG A 1 298 ? 25.018 16.959 -26.535 1.00 95.50 298 ARG A CA 1
ATOM 2368 C C . ARG A 1 298 ? 25.582 16.914 -25.116 1.00 95.50 298 ARG A C 1
ATOM 2370 O O . ARG A 1 298 ? 25.528 15.864 -24.487 1.00 95.50 298 ARG A O 1
ATOM 2377 N N . GLN A 1 299 ? 26.049 18.050 -24.588 1.00 96.75 299 GLN A N 1
ATOM 2378 C CA . GLN A 1 299 ? 26.630 18.126 -23.241 1.00 96.75 299 GLN A CA 1
ATOM 2379 C C . GLN A 1 299 ? 25.651 17.620 -22.171 1.00 96.75 299 GLN A C 1
ATOM 2381 O O . GLN A 1 299 ? 25.995 16.750 -21.377 1.00 96.75 299 GLN A O 1
ATOM 2386 N N . HIS A 1 300 ? 24.395 18.083 -22.211 1.00 94.50 300 HIS A N 1
ATOM 2387 C CA . HIS A 1 300 ? 23.358 17.628 -21.284 1.00 94.50 300 HIS A CA 1
ATOM 2388 C C . HIS A 1 300 ? 23.132 16.115 -21.374 1.00 94.50 300 HIS A C 1
ATOM 2390 O O . HIS A 1 300 ? 23.048 15.441 -20.347 1.00 94.50 300 HIS A O 1
ATOM 2396 N N . THR A 1 301 ? 23.039 15.590 -22.596 1.00 93.81 301 THR A N 1
ATOM 2397 C CA . THR A 1 301 ? 22.808 14.163 -22.854 1.00 93.81 301 THR A CA 1
ATOM 2398 C C . THR A 1 301 ? 23.957 13.309 -22.321 1.00 93.81 301 THR A C 1
ATOM 2400 O O . THR A 1 301 ? 23.727 12.288 -21.669 1.00 93.81 301 THR A O 1
ATOM 2403 N N . ILE A 1 302 ? 25.196 13.750 -22.545 1.00 95.25 302 ILE A N 1
ATOM 2404 C CA . ILE A 1 302 ? 26.395 13.070 -22.062 1.00 95.25 302 ILE A CA 1
ATOM 2405 C C . ILE A 1 302 ? 26.397 13.034 -20.530 1.00 95.25 302 ILE A C 1
ATOM 2407 O O . ILE A 1 302 ? 26.442 11.945 -19.962 1.00 95.25 302 ILE A O 1
ATOM 2411 N N . ASP A 1 303 ? 26.248 14.186 -19.872 1.00 95.62 303 ASP A N 1
ATOM 2412 C CA . ASP A 1 303 ? 26.388 14.327 -18.414 1.00 95.62 303 ASP A CA 1
ATOM 2413 C C . ASP A 1 303 ? 25.277 13.642 -17.602 1.00 95.62 303 ASP A C 1
ATOM 2415 O O . ASP A 1 303 ? 25.452 13.315 -16.423 1.00 95.62 303 ASP A O 1
ATOM 2419 N N . ASN A 1 304 ? 24.102 13.457 -18.207 1.00 93.25 304 ASN A N 1
ATOM 2420 C CA . ASN A 1 304 ? 22.920 12.968 -17.498 1.00 93.25 304 ASN A CA 1
ATOM 2421 C C . ASN A 1 304 ? 22.489 11.560 -17.906 1.00 93.25 304 ASN A C 1
ATOM 2423 O O . ASN A 1 304 ? 21.886 10.862 -17.090 1.00 93.25 304 ASN A O 1
ATOM 2427 N N . ILE A 1 305 ? 22.801 11.113 -19.123 1.00 93.00 305 ILE A N 1
ATOM 2428 C CA . ILE A 1 305 ? 22.370 9.804 -19.628 1.00 93.00 305 ILE A CA 1
ATOM 2429 C C . ILE A 1 305 ? 23.577 8.899 -19.856 1.00 93.00 305 ILE A C 1
ATOM 2431 O O . ILE A 1 305 ? 23.649 7.830 -19.252 1.00 93.00 305 ILE A O 1
ATOM 2435 N N . ILE A 1 306 ? 24.533 9.331 -20.684 1.00 95.62 306 ILE A N 1
ATOM 2436 C CA . ILE A 1 306 ? 25.649 8.483 -21.127 1.00 95.62 306 ILE A CA 1
ATOM 2437 C C . ILE A 1 306 ? 26.595 8.157 -19.968 1.00 95.62 306 ILE A C 1
ATOM 2439 O O . ILE A 1 306 ? 26.791 6.987 -19.643 1.00 95.62 306 ILE A O 1
ATOM 2443 N N . THR A 1 307 ? 27.137 9.176 -19.296 1.00 96.56 307 THR A N 1
ATOM 2444 C CA . THR A 1 307 ? 28.131 9.004 -18.218 1.00 96.56 307 THR A CA 1
ATOM 2445 C C . THR A 1 307 ? 27.540 8.402 -16.946 1.00 96.56 307 THR A C 1
ATOM 2447 O O . THR A 1 307 ? 28.272 7.893 -16.102 1.00 96.56 307 THR A O 1
ATOM 2450 N N . ARG A 1 308 ? 26.209 8.423 -16.814 1.00 96.19 308 ARG A N 1
ATOM 2451 C CA . ARG A 1 308 ? 25.476 7.833 -15.687 1.00 96.19 308 ARG A CA 1
ATOM 2452 C C . ARG A 1 308 ? 25.081 6.373 -15.910 1.00 96.19 308 ARG A C 1
ATOM 2454 O O . ARG A 1 308 ? 24.513 5.756 -15.011 1.00 96.19 308 ARG A O 1
ATOM 2461 N N . CYS A 1 309 ? 25.370 5.804 -17.082 1.00 96.75 309 CYS A N 1
ATOM 2462 C CA . CYS A 1 309 ? 25.228 4.370 -17.294 1.00 96.75 309 CYS A CA 1
ATOM 2463 C C . CYS A 1 309 ? 26.217 3.620 -16.380 1.00 96.75 309 CYS A C 1
ATOM 2465 O O . CYS A 1 309 ? 27.425 3.807 -16.532 1.00 96.75 309 CYS A O 1
ATOM 2467 N N . PRO A 1 310 ? 25.749 2.744 -15.472 1.00 97.75 310 PRO A N 1
ATOM 2468 C CA . PRO A 1 310 ? 26.616 2.104 -14.477 1.00 97.75 310 PRO A CA 1
ATOM 2469 C C . PRO A 1 310 ? 27.666 1.168 -15.089 1.00 97.75 310 PRO A C 1
ATOM 2471 O O . PRO A 1 310 ? 28.658 0.856 -14.441 1.00 97.75 310 PRO A O 1
ATOM 2474 N N . THR A 1 311 ? 27.448 0.716 -16.324 1.00 97.69 311 THR A N 1
ATOM 2475 C CA . THR A 1 311 ? 28.347 -0.179 -17.065 1.00 97.69 311 THR A CA 1
ATOM 2476 C C . THR A 1 311 ? 28.992 0.486 -18.275 1.00 97.69 311 THR A C 1
ATOM 2478 O O . THR A 1 311 ? 29.622 -0.199 -19.075 1.00 97.69 311 THR A O 1
ATOM 2481 N N . SER A 1 312 ? 28.812 1.803 -18.443 1.00 97.00 312 SER A N 1
ATOM 2482 C CA . SER A 1 312 ? 29.322 2.557 -19.598 1.00 97.00 312 SER A CA 1
ATOM 2483 C C . SER A 1 312 ? 28.934 1.943 -20.955 1.00 97.00 312 SER A C 1
ATOM 2485 O O . SER A 1 312 ? 29.675 2.034 -21.926 1.00 97.00 312 SER A O 1
ATOM 2487 N N . SER A 1 313 ? 27.752 1.322 -21.032 1.00 97.00 313 SER A N 1
ATOM 2488 C CA . SER A 1 313 ? 27.263 0.609 -22.222 1.00 97.00 313 SER A CA 1
ATOM 2489 C C . SER A 1 313 ? 26.583 1.511 -23.257 1.00 97.00 313 SER A C 1
ATOM 2491 O O . SER A 1 313 ? 26.032 1.002 -24.225 1.00 97.00 313 SER A O 1
ATOM 2493 N N . LEU A 1 314 ? 26.567 2.830 -23.048 1.00 96.56 314 LEU A N 1
ATOM 2494 C CA . LEU A 1 314 ? 25.940 3.804 -23.945 1.00 96.56 314 LEU A CA 1
ATOM 2495 C C . LEU A 1 314 ? 27.018 4.610 -24.666 1.00 96.56 314 LEU A C 1
ATOM 2497 O O . LEU A 1 314 ? 27.982 5.046 -24.040 1.00 96.56 314 LEU A O 1
ATOM 2501 N N . SER A 1 315 ? 26.841 4.855 -25.960 1.00 96.38 315 SER A N 1
ATOM 2502 C CA . SER A 1 315 ? 27.743 5.690 -26.758 1.00 96.38 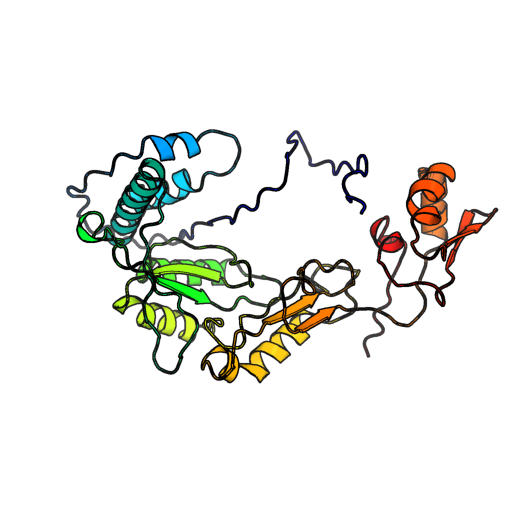315 SER A CA 1
ATOM 2503 C C . SER A 1 315 ? 26.954 6.622 -27.671 1.00 96.38 315 SER A C 1
ATOM 2505 O O . SER A 1 315 ? 26.202 6.157 -28.524 1.00 96.38 315 SER A O 1
ATOM 2507 N N . LEU A 1 316 ? 27.151 7.934 -27.514 1.00 96.50 316 LEU A N 1
ATOM 2508 C CA . LEU A 1 316 ? 26.636 8.947 -28.438 1.00 96.50 316 LEU A CA 1
ATOM 2509 C C . LEU A 1 316 ? 27.652 9.157 -29.567 1.00 96.50 316 LEU A C 1
ATOM 2511 O O . LEU A 1 316 ? 28.791 9.544 -29.302 1.00 96.50 316 LEU A O 1
ATOM 2515 N N . LYS A 1 317 ? 27.251 8.898 -30.810 1.00 97.00 317 LYS A N 1
ATOM 2516 C CA . LYS A 1 317 ? 28.108 9.032 -31.996 1.00 97.00 317 LYS A CA 1
ATOM 2517 C C . LYS A 1 317 ? 28.185 10.471 -32.496 1.00 97.00 317 LYS A C 1
ATOM 2519 O O . LYS A 1 317 ? 27.487 11.361 -32.003 1.00 97.00 317 LYS A O 1
ATOM 2524 N N . ASP A 1 318 ? 29.054 10.705 -33.474 1.00 95.12 318 ASP A N 1
ATOM 2525 C CA . ASP A 1 318 ? 29.248 12.027 -34.081 1.00 95.12 318 ASP A CA 1
ATOM 2526 C C . ASP A 1 318 ? 28.020 12.496 -34.875 1.00 95.12 318 ASP A C 1
ATOM 2528 O O . ASP A 1 318 ? 27.765 13.691 -34.945 1.00 95.12 318 ASP A O 1
ATOM 2532 N N . ASP A 1 319 ? 27.216 11.566 -35.402 1.00 95.50 319 ASP A N 1
ATOM 2533 C CA . ASP A 1 319 ? 25.955 11.837 -36.111 1.00 95.50 319 ASP A CA 1
ATOM 2534 C C . ASP A 1 319 ? 24.728 11.939 -35.174 1.00 95.50 319 ASP A C 1
ATOM 2536 O O . ASP A 1 319 ? 23.584 11.811 -35.622 1.00 95.50 319 ASP A O 1
ATOM 2540 N N . ASP A 1 320 ? 24.975 12.098 -33.871 1.00 95.44 320 ASP A N 1
ATOM 2541 C CA . ASP A 1 320 ? 23.994 12.104 -32.779 1.00 95.44 320 ASP A CA 1
ATOM 2542 C C . ASP A 1 320 ? 23.212 10.788 -32.571 1.00 95.44 320 ASP A C 1
ATOM 2544 O O . ASP A 1 320 ? 22.300 10.750 -31.745 1.00 95.44 320 ASP A O 1
ATOM 2548 N N . SER A 1 321 ? 23.566 9.681 -33.238 1.00 95.25 321 SER A N 1
ATOM 2549 C CA . SER A 1 321 ? 22.951 8.372 -32.961 1.00 95.25 321 SER A CA 1
ATOM 2550 C C . SER A 1 321 ? 23.396 7.778 -31.615 1.00 95.25 321 SER A C 1
ATOM 2552 O O . SER A 1 321 ? 24.510 8.025 -31.138 1.00 95.25 321 SER A O 1
ATOM 2554 N N . LEU A 1 322 ? 22.516 6.985 -30.991 1.00 95.19 322 LEU A N 1
ATOM 2555 C CA . LEU A 1 322 ? 22.809 6.242 -29.761 1.00 95.19 322 LEU A CA 1
ATOM 2556 C C . LEU A 1 322 ? 23.106 4.777 -30.070 1.00 95.19 322 LEU A C 1
ATOM 2558 O O . LEU A 1 322 ? 22.248 4.062 -30.585 1.00 95.19 322 LEU A O 1
ATOM 2562 N N . GLU A 1 323 ? 24.281 4.309 -29.667 1.00 95.88 323 GLU A N 1
ATOM 2563 C CA . GLU A 1 323 ? 24.621 2.888 -29.641 1.00 95.88 323 GLU A CA 1
ATOM 2564 C C . GLU A 1 323 ? 24.549 2.353 -28.206 1.00 95.88 323 GLU A C 1
ATOM 2566 O O . GLU A 1 323 ? 24.996 3.015 -27.261 1.00 95.88 323 GLU A O 1
ATOM 2571 N N . ILE A 1 324 ? 23.989 1.150 -28.050 1.00 95.62 324 ILE A N 1
ATOM 2572 C CA . ILE A 1 324 ? 23.894 0.443 -26.771 1.00 95.62 324 ILE A CA 1
ATOM 2573 C C . ILE A 1 324 ? 24.565 -0.922 -26.897 1.00 95.62 324 ILE A C 1
ATOM 2575 O O . ILE A 1 324 ? 24.114 -1.778 -27.656 1.00 95.62 324 ILE A O 1
ATOM 2579 N N . ASP A 1 325 ? 25.589 -1.156 -26.082 1.00 97.31 325 ASP A N 1
ATOM 2580 C CA . ASP A 1 325 ? 26.153 -2.486 -25.868 1.00 97.31 325 ASP A CA 1
ATOM 2581 C C . ASP A 1 325 ? 25.253 -3.280 -24.907 1.00 97.31 325 ASP A C 1
ATOM 2583 O O . ASP A 1 325 ? 25.455 -3.320 -23.688 1.00 97.31 325 ASP A O 1
ATOM 2587 N N . ASN A 1 326 ? 24.210 -3.899 -25.464 1.00 95.12 326 ASN A N 1
ATOM 2588 C CA . ASN A 1 326 ? 23.231 -4.668 -24.695 1.00 95.12 326 ASN A CA 1
ATOM 2589 C C . ASN A 1 326 ? 23.852 -5.855 -23.950 1.00 95.12 326 ASN A C 1
ATOM 2591 O O . ASN A 1 326 ? 23.348 -6.241 -22.893 1.00 95.12 326 ASN A O 1
ATOM 2595 N N . ARG A 1 327 ? 24.976 -6.397 -24.439 1.00 96.69 327 ARG A N 1
ATOM 2596 C CA . ARG A 1 327 ? 25.672 -7.513 -23.792 1.00 96.69 327 ARG A CA 1
ATOM 2597 C C . ARG A 1 327 ? 26.244 -7.112 -22.434 1.00 96.69 327 ARG A C 1
ATOM 2599 O O . ARG A 1 327 ? 26.207 -7.918 -21.507 1.00 96.69 327 ARG A O 1
ATOM 2606 N N . ASN A 1 328 ? 26.734 -5.879 -22.312 1.00 97.31 328 ASN A N 1
ATOM 2607 C CA . ASN A 1 328 ? 27.248 -5.329 -21.056 1.00 97.31 328 ASN A CA 1
ATOM 2608 C C . ASN A 1 328 ? 26.197 -4.530 -20.260 1.00 97.31 328 ASN A C 1
ATOM 2610 O O . ASN A 1 328 ? 26.463 -4.109 -19.134 1.00 97.31 328 ASN A O 1
ATOM 2614 N N . CYS A 1 329 ? 24.987 -4.350 -20.797 1.00 96.75 329 CYS A N 1
ATOM 2615 C CA . CYS A 1 329 ? 23.896 -3.668 -20.112 1.00 96.75 329 CYS A CA 1
ATOM 2616 C C . CYS A 1 329 ? 23.336 -4.503 -18.946 1.00 96.75 329 CYS A C 1
ATOM 2618 O O . CYS A 1 329 ? 22.878 -5.638 -19.107 1.00 96.75 329 CYS A O 1
ATOM 2620 N N . VAL A 1 330 ? 23.275 -3.890 -17.761 1.00 97.50 330 VAL A N 1
ATOM 2621 C CA . VAL A 1 330 ? 22.681 -4.488 -16.546 1.00 97.50 330 VAL A CA 1
ATOM 2622 C C . VAL A 1 330 ? 21.200 -4.148 -16.353 1.00 97.50 330 VAL A C 1
ATOM 2624 O O . VAL A 1 330 ? 20.633 -4.459 -15.311 1.00 97.50 330 VAL A O 1
ATOM 2627 N N . ARG A 1 331 ? 20.559 -3.518 -17.349 1.00 96.56 331 ARG A N 1
ATOM 2628 C CA . ARG A 1 331 ? 19.115 -3.202 -17.363 1.00 96.56 331 ARG A CA 1
ATOM 2629 C C . ARG A 1 331 ? 18.659 -2.389 -16.140 1.00 96.56 331 ARG A C 1
ATOM 2631 O O . ARG A 1 331 ? 17.571 -2.591 -15.615 1.00 96.56 331 ARG A O 1
ATOM 2638 N N . CYS A 1 332 ? 19.471 -1.420 -15.710 1.00 95.94 332 CYS A N 1
ATOM 2639 C CA . CYS A 1 332 ? 19.209 -0.580 -14.532 1.00 95.94 332 CYS A CA 1
ATOM 2640 C C . CYS A 1 332 ? 18.090 0.467 -14.704 1.00 95.94 332 CYS A C 1
ATOM 2642 O O . CYS A 1 332 ? 17.904 1.298 -13.823 1.00 95.94 332 CYS A O 1
ATOM 2644 N N . MET A 1 333 ? 17.393 0.485 -15.845 1.00 95.12 333 MET A N 1
ATOM 2645 C CA . MET A 1 333 ? 16.341 1.446 -16.217 1.00 95.12 333 MET A CA 1
ATOM 2646 C C . MET A 1 333 ? 16.761 2.913 -16.400 1.00 95.12 333 MET A C 1
ATOM 2648 O O . MET A 1 333 ? 15.975 3.664 -16.969 1.00 95.12 333 MET A O 1
ATOM 2652 N N . HIS A 1 334 ? 17.970 3.336 -16.003 1.00 94.25 334 HIS A N 1
ATOM 2653 C CA . HIS A 1 334 ? 18.387 4.751 -16.034 1.00 94.25 334 HIS A CA 1
ATOM 2654 C C . HIS A 1 334 ? 18.112 5.448 -17.373 1.00 94.25 334 HIS A C 1
ATOM 2656 O O . HIS A 1 334 ? 17.391 6.4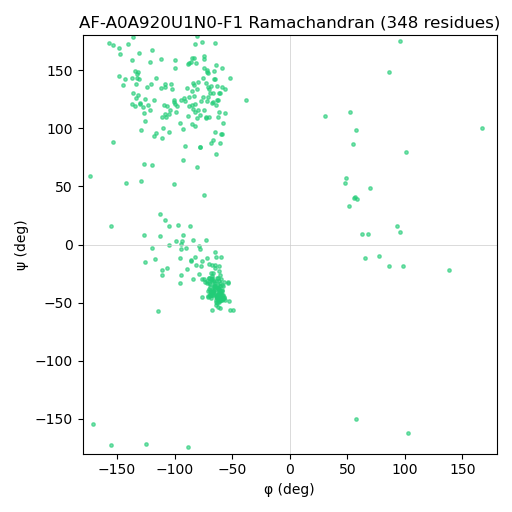42 -17.408 1.00 94.25 334 HIS A O 1
ATOM 2662 N N . CYS A 1 335 ? 18.627 4.915 -18.485 1.00 91.06 335 CYS A N 1
ATOM 2663 C CA . CYS A 1 335 ? 18.421 5.510 -19.810 1.00 91.06 335 CYS A CA 1
ATOM 2664 C C . CYS A 1 335 ? 16.944 5.533 -20.232 1.00 91.06 335 CYS A C 1
ATOM 2666 O O . CYS A 1 335 ? 16.479 6.535 -20.770 1.00 91.06 335 CYS A O 1
ATOM 2668 N N . ILE A 1 336 ? 16.195 4.475 -19.913 1.00 89.94 336 ILE A N 1
ATOM 2669 C CA . ILE A 1 336 ? 14.767 4.342 -20.231 1.00 89.94 336 ILE A CA 1
ATOM 2670 C C . ILE A 1 336 ? 13.934 5.375 -19.457 1.00 89.94 336 ILE A C 1
ATOM 2672 O O . ILE A 1 336 ? 13.028 5.983 -20.022 1.00 89.94 336 ILE A O 1
ATOM 2676 N N . MET A 1 337 ? 14.260 5.635 -18.186 1.00 83.31 337 MET A N 1
ATOM 2677 C CA . MET A 1 337 ? 13.516 6.578 -17.342 1.00 83.31 337 MET A CA 1
ATOM 2678 C C . MET A 1 337 ? 13.595 8.029 -17.821 1.00 83.31 337 MET A C 1
ATOM 2680 O O . MET A 1 337 ? 12.629 8.771 -17.649 1.00 83.31 337 MET A O 1
ATOM 2684 N N . TRP A 1 338 ? 14.713 8.449 -18.423 1.00 77.81 338 TRP A N 1
ATOM 2685 C CA . TRP A 1 338 ? 14.859 9.826 -18.909 1.00 77.81 338 TRP A CA 1
ATOM 2686 C C . TRP A 1 338 ? 13.847 10.163 -20.000 1.00 77.81 338 TRP A C 1
ATOM 2688 O O . TRP A 1 338 ? 13.331 11.284 -20.041 1.00 77.81 338 TRP A O 1
ATOM 2698 N N . ARG A 1 339 ? 13.536 9.195 -20.866 1.00 70.75 339 ARG A N 1
ATOM 2699 C CA . ARG A 1 339 ? 12.536 9.332 -21.924 1.00 70.75 339 ARG A CA 1
ATOM 2700 C C . ARG A 1 339 ? 11.936 7.970 -22.292 1.00 70.75 339 ARG A C 1
ATOM 2702 O O . ARG A 1 339 ? 12.372 7.352 -23.259 1.00 70.75 339 ARG A O 1
ATOM 2709 N N . PRO A 1 340 ? 10.867 7.542 -21.608 1.00 62.09 340 PRO A N 1
ATOM 2710 C CA . PRO A 1 340 ? 10.251 6.243 -21.874 1.00 62.09 340 PRO A CA 1
ATOM 2711 C C . PRO A 1 340 ? 9.691 6.085 -23.295 1.00 62.09 340 PRO A C 1
ATOM 2713 O O . PRO A 1 340 ? 9.571 4.971 -23.784 1.00 62.09 340 PRO A O 1
ATOM 2716 N N . ARG A 1 341 ? 9.374 7.193 -23.985 1.00 63.03 341 ARG A N 1
ATOM 2717 C CA . ARG A 1 341 ? 8.908 7.168 -25.384 1.00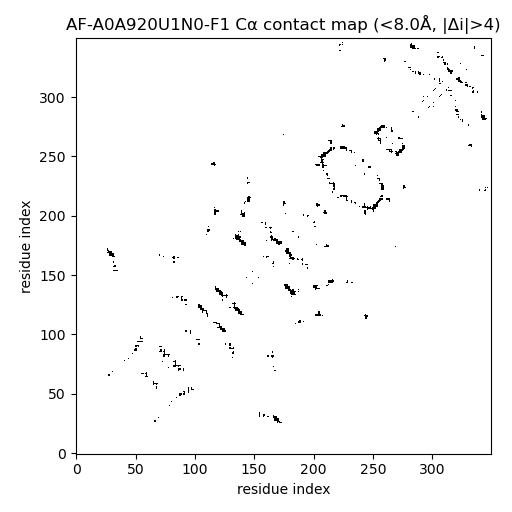 63.03 341 ARG A CA 1
ATOM 2718 C C . ARG A 1 341 ? 10.001 6.773 -26.387 1.00 63.03 341 ARG A C 1
ATOM 2720 O O . ARG A 1 341 ? 9.693 6.040 -27.321 1.00 63.03 341 ARG A O 1
ATOM 2727 N N . LEU A 1 342 ? 11.259 7.147 -26.114 1.00 62.25 342 LEU A N 1
ATOM 2728 C CA . LEU A 1 342 ? 12.427 6.831 -26.953 1.00 62.25 342 LEU A CA 1
ATOM 2729 C C . LEU A 1 342 ? 12.775 5.344 -26.958 1.00 62.25 342 LEU A C 1
ATOM 2731 O O . LEU A 1 342 ? 13.328 4.830 -27.929 1.00 62.25 342 LEU A O 1
ATOM 2735 N N . PHE A 1 343 ? 12.484 4.667 -25.850 1.00 59.28 343 PHE A N 1
ATOM 2736 C CA . PHE A 1 343 ? 12.907 3.299 -25.604 1.00 59.28 343 PHE A CA 1
ATOM 2737 C C . PHE A 1 343 ? 11.678 2.402 -25.494 1.00 59.28 343 PHE A C 1
ATOM 2739 O O . PHE A 1 343 ? 11.066 2.299 -24.432 1.00 59.28 343 PHE A O 1
ATOM 2746 N N . ARG A 1 344 ? 11.298 1.740 -26.592 1.00 55.59 344 ARG A N 1
ATOM 2747 C CA . ARG A 1 344 ? 10.207 0.757 -26.554 1.00 55.59 344 ARG A CA 1
ATOM 2748 C C . ARG A 1 344 ? 10.748 -0.591 -26.111 1.00 55.59 344 ARG A C 1
ATOM 2750 O O . ARG A 1 344 ? 11.560 -1.201 -26.795 1.00 55.59 344 ARG A O 1
ATOM 2757 N N . GLN A 1 345 ? 10.229 -1.107 -25.009 1.00 49.78 345 GLN A N 1
ATOM 2758 C CA . GLN A 1 345 ? 10.268 -2.542 -24.775 1.00 49.78 345 GLN A CA 1
ATOM 2759 C C . GLN A 1 345 ? 9.116 -3.139 -25.582 1.00 49.78 345 GLN A C 1
ATOM 2761 O O . GLN A 1 345 ? 7.950 -2.908 -25.261 1.00 49.78 345 GLN A O 1
ATOM 2766 N N . GLU A 1 346 ? 9.400 -3.864 -26.666 1.00 42.09 346 GLU A N 1
ATOM 2767 C CA . GLU A 1 346 ? 8.361 -4.760 -27.167 1.00 42.09 346 GLU A CA 1
ATOM 2768 C C . GLU A 1 346 ? 8.228 -5.882 -26.150 1.00 42.09 346 GLU A C 1
ATOM 2770 O O . GLU A 1 346 ? 9.103 -6.731 -26.013 1.00 42.09 346 GLU A O 1
ATOM 2775 N N . LEU A 1 347 ? 7.105 -5.889 -25.441 1.00 41.03 347 LEU A N 1
ATOM 2776 C CA . LEU A 1 347 ? 6.586 -7.101 -24.840 1.00 41.03 347 LEU A CA 1
ATOM 2777 C C . LEU A 1 347 ? 6.318 -8.082 -25.987 1.00 41.03 347 LEU A C 1
ATOM 2779 O O . LEU A 1 347 ? 5.201 -8.140 -26.505 1.00 41.03 347 LEU A O 1
ATOM 2783 N N . THR A 1 348 ? 7.317 -8.866 -26.397 1.00 31.73 348 THR A N 1
ATOM 2784 C CA . THR A 1 348 ? 7.029 -10.163 -27.005 1.00 31.73 348 THR A CA 1
ATOM 2785 C C . THR A 1 348 ? 6.253 -10.931 -25.948 1.00 31.73 348 THR A C 1
ATOM 2787 O O . THR A 1 348 ? 6.825 -11.467 -25.001 1.00 31.73 348 THR A O 1
ATOM 2790 N N . ARG A 1 349 ? 4.922 -10.872 -26.051 1.00 32.72 349 ARG A N 1
ATOM 2791 C CA . ARG A 1 349 ? 3.998 -11.714 -25.301 1.00 32.72 349 ARG A CA 1
ATOM 2792 C C . ARG A 1 349 ? 4.334 -13.150 -25.692 1.00 32.72 349 ARG A C 1
ATOM 2794 O O . ARG A 1 349 ? 3.891 -13.600 -26.745 1.00 32.72 349 ARG A O 1
ATOM 2801 N N . VAL A 1 350 ? 5.173 -13.807 -24.897 1.00 29.92 350 VAL A N 1
ATOM 2802 C CA . VAL A 1 350 ? 5.300 -15.267 -24.916 1.00 29.92 350 VAL A CA 1
ATOM 2803 C C . VAL A 1 350 ? 4.132 -15.849 -24.137 1.00 29.92 350 VAL A C 1
ATOM 2805 O O . VAL A 1 350 ? 3.842 -15.316 -23.036 1.00 29.92 350 VAL A O 1
#

Solvent-accessible surface area (backbone atoms only — not comparable to full-atom values): 19997 Å² total; per-residue (Å²): 137,85,81,96,80,87,80,88,83,85,82,80,83,67,90,79,92,77,87,82,76,81,94,70,94,72,81,57,67,46,77,52,74,64,87,74,84,72,92,67,84,74,90,70,97,72,88,75,83,75,57,81,38,76,75,52,55,63,53,55,58,75,92,64,90,33,62,53,53,53,43,48,45,39,34,76,68,49,88,47,68,69,28,15,43,24,33,36,25,43,47,34,53,49,30,52,24,64,78,68,72,49,84,60,68,40,76,69,87,57,68,43,92,96,33,69,24,14,45,50,38,30,33,38,73,55,24,88,83,22,63,64,35,24,40,39,22,30,43,28,29,47,54,55,60,39,73,67,80,58,72,66,61,53,42,52,53,24,50,50,35,54,75,40,31,41,40,43,28,29,74,53,39,94,66,42,25,38,30,44,43,25,22,41,78,78,32,50,44,58,41,48,54,59,44,39,77,78,72,47,50,70,16,30,33,66,30,8,35,33,38,56,35,25,25,60,20,62,83,80,37,84,69,34,54,40,65,25,51,59,53,42,52,53,51,52,67,73,40,44,63,40,18,30,40,55,77,47,98,46,67,40,30,44,18,22,15,17,26,75,80,34,84,52,46,14,81,88,72,24,79,46,52,46,67,24,68,85,86,75,72,85,41,70,44,58,68,62,42,36,54,48,38,69,75,61,32,63,68,53,47,39,72,66,41,35,73,62,36,94,65,60,32,50,45,78,47,96,87,53,43,77,48,70,45,54,90,60,49,82,69,76,49,64,69,40,69,79,41,56,85,37,37,49,67,78,76,76,81,122

Foldseek 3Di:
DDDPPDDDDDDDDDPDDDDDDDDDDDFDWDFQDQPDDDPPQDDDPDDDDFADQVPLVVQPDDDDHGPLVVLVCQLPPNRDPLLNLLSRLVSNQVSVCVVVVDDQWDFDAADEPPFRFQKTWIAGNVCVSRVSQRTKMKGWWAAQEQNDDDPVVSSQLQVLLVVFANSIWTCDPLQRTTISIGGHSVSPHVSQVSCVVVPIHGAADWQFEGHEYEHNAPVPDQQFQDPRSVVNVVVCVVRVCRGGYRPHPGYFYEYEYRALVPPSVGVVPGPDYHHGDDDDDWDFDFVVQLVVCVVQPPVRCCVQAQVPQPQSQWDQDPSRGIGGPSVSHPRNCRNCVVPVPGTGDPNPPD

Sequence (350 aa):
MYPLWDMPLCSIRYPNGNVAGTWEQHTIVVQAQATHINKWRIENMADRESHPTPMLNELETGPWPSFVSGIKRLRDEHQQDRVNGVANDLLGQLEHSYETRKGYWKGGTVSVYGYGGGIIPRFSEVGQQFPDSKEFHTLRVQPPAGNHYSTDVLRQLADSWEKWGSGLVTFHGQTGNIMFIGATTENTQHFFDEINDYGFDLGGAGPCVRTAQSCVGASRCEQSCANEHKIHRTLVNNFTDDVHRPALPYKFKFKISGCPNDCMNAIERADMAVIGTWRDDIKIDQDEWKTYVEAKGRQHTIDNIITRCPTSSLSLKDDDSLEIDNRNCVRCMHCIMWRPRLFRQELTRV

Mean predicted aligned error: 9.25 Å

Secondary structure (DSSP, 8-state):
--------------SS------------EEEP----------S-----PPPP-HHHHHTT-SSS--HHHHHHHHHHH-S-HHHHHHHHHHHHHHHHHHHHT---EE------TT-S-SEE--EETTTTTSSTTSB-EEEEEPPPGGG---HHHHHHHHHHHHHHS-SEEEE--TTS-EEEEEE-HHHHHHHHHHHHHTT--B---SSSEEEEEE-SGGGT-TT--S-HHHHHHHHHHHTHHHHHS--SSS-EEEEEESSTT-TT-HHHH-SEEEE----SPPP--HHHHHHHHHHH-HHHHIIIIITT-TT--EEE-TTSPEEE-TTT----SHHHHH-TTTS-------

Nearest PDB structures (foldseek):
  3mm5-assembly1_D  TM=9.561E-01  e=2.812E-37  Archaeoglobus fulgidus
  2xsj-assembly1_D  TM=9.595E-01  e=7.144E-35  Desulfomicrobium norvegicum
  3or1-assembly1_D  TM=9.485E-01  e=7.144E-35  Megalodesulfovibrio gigas
  2v4j-assembly1_D  TM=9.518E-01  e=4.666E-35  Nitratidesulfovibrio vulgaris str. Hildenborough
  2xsj-assembly1_E  TM=7.895E-01  e=1.062E-12  Desulfomicrobium norvegicum

pLDDT: mean 85.29, std 23.1, range [21.56, 98.56]